Protein AF-A0A3E0KAX3-F1 (afdb_monomer_lite)

pLDDT: mean 78.97, std 24.45, range [31.66, 98.69]

Radius of gyration: 24.25 Å; chains: 1; bounding box: 85×42×77 Å

Structure (mmCIF, N/CA/C/O backbone):
data_AF-A0A3E0KAX3-F1
#
_entry.id   AF-A0A3E0KAX3-F1
#
loop_
_atom_site.group_PDB
_atom_site.id
_atom_site.type_symbol
_atom_site.label_atom_id
_atom_site.label_alt_id
_atom_site.label_comp_id
_atom_site.label_asym_id
_atom_site.label_entity_id
_atom_site.label_seq_id
_atom_site.pdbx_PDB_ins_code
_atom_site.Cartn_x
_atom_site.Cartn_y
_atom_site.Cartn_z
_atom_site.occupancy
_atom_site.B_iso_or_equiv
_atom_site.auth_seq_id
_atom_site.auth_comp_id
_atom_site.auth_asym_id
_atom_site.auth_atom_id
_atom_site.pdbx_PDB_model_num
ATOM 1 N N . MET A 1 1 ? -59.899 14.834 -54.962 1.00 35.44 1 MET A N 1
ATOM 2 C CA . MET A 1 1 ? -59.969 16.283 -55.234 1.00 35.44 1 MET A CA 1
ATOM 3 C C . MET A 1 1 ? -59.601 17.008 -53.942 1.00 35.44 1 MET A C 1
ATOM 5 O O . MET A 1 1 ? -60.327 16.898 -52.970 1.00 35.44 1 MET A O 1
ATOM 9 N N . ILE A 1 2 ? -58.376 17.541 -53.926 1.00 40.94 2 ILE A N 1
ATOM 10 C CA . ILE A 1 2 ? -57.755 18.602 -53.104 1.00 40.94 2 ILE A CA 1
ATOM 11 C C . ILE A 1 2 ? -58.617 19.210 -51.967 1.00 40.94 2 ILE A C 1
ATOM 13 O O . ILE A 1 2 ? -59.668 19.763 -52.260 1.00 40.94 2 ILE A O 1
ATOM 17 N N . TYR A 1 3 ? -58.135 19.211 -50.711 1.00 33.53 3 TYR A N 1
ATOM 18 C CA . TYR A 1 3 ? -57.694 20.448 -50.034 1.00 33.53 3 TYR A CA 1
ATOM 19 C C . TYR A 1 3 ? -56.883 20.206 -48.748 1.00 33.53 3 TYR A C 1
ATOM 21 O O . TYR A 1 3 ? -57.183 19.353 -47.920 1.00 33.53 3 TYR A O 1
ATOM 29 N N . SER A 1 4 ? -55.826 21.011 -48.656 1.00 40.66 4 SER A N 1
ATOM 30 C CA . SER A 1 4 ? -54.804 21.127 -47.619 1.00 40.66 4 SER A CA 1
ATOM 31 C C . SER A 1 4 ? -55.346 21.704 -46.307 1.00 40.66 4 SER A C 1
ATOM 33 O O . SER A 1 4 ? -56.197 22.597 -46.332 1.00 40.66 4 SER A O 1
ATOM 35 N N . LYS A 1 5 ? -54.773 21.290 -45.167 1.00 38.22 5 LYS A N 1
ATOM 36 C CA . LYS A 1 5 ? -54.715 22.153 -43.980 1.00 38.22 5 LYS A CA 1
ATOM 37 C C . LYS A 1 5 ? -53.452 21.913 -43.146 1.00 38.22 5 LYS A C 1
ATOM 39 O O . LYS A 1 5 ? -53.375 21.030 -42.296 1.00 38.22 5 LYS A O 1
ATOM 44 N N . THR A 1 6 ? -52.472 22.761 -43.433 1.00 45.16 6 THR A N 1
ATOM 45 C CA . THR A 1 6 ? -51.272 23.109 -42.669 1.00 45.16 6 THR A CA 1
ATOM 46 C C . THR A 1 6 ? -51.477 23.054 -41.153 1.00 45.16 6 THR A C 1
ATOM 48 O O . THR A 1 6 ? -52.354 23.739 -40.632 1.00 45.16 6 THR A O 1
ATOM 51 N N . HIS A 1 7 ? -50.621 22.314 -40.443 1.00 42.31 7 HIS A N 1
ATOM 52 C CA . HIS A 1 7 ? -50.402 22.492 -39.006 1.00 42.31 7 HIS A CA 1
ATOM 53 C C . HIS A 1 7 ? -48.912 22.716 -38.742 1.00 42.31 7 HIS A C 1
ATOM 55 O O . HIS A 1 7 ? -48.059 21.910 -39.106 1.00 42.31 7 HIS A O 1
ATOM 61 N N . HIS A 1 8 ? -48.632 23.870 -38.141 1.00 36.06 8 HIS A N 1
ATOM 62 C CA . HIS A 1 8 ? -47.332 24.312 -37.660 1.00 36.06 8 HIS A CA 1
ATOM 63 C C . HIS A 1 8 ? -46.742 23.311 -36.657 1.00 36.06 8 HIS A C 1
ATOM 65 O O . HIS A 1 8 ? -47.303 23.102 -35.584 1.00 36.06 8 HIS A O 1
ATOM 71 N N . LEU A 1 9 ? -45.559 22.777 -36.959 1.00 36.41 9 LEU A N 1
ATOM 72 C CA . LEU A 1 9 ? -44.676 22.168 -35.969 1.00 36.41 9 LEU A CA 1
ATOM 73 C C . LEU A 1 9 ? -43.946 23.291 -35.219 1.00 36.41 9 LEU A C 1
ATOM 75 O O . LEU A 1 9 ? -43.028 23.913 -35.752 1.00 36.41 9 LEU A O 1
ATOM 79 N N . ARG A 1 10 ? -44.366 23.572 -33.980 1.00 39.72 10 ARG A N 1
ATOM 80 C CA . ARG A 1 10 ? -43.501 24.216 -32.984 1.00 39.72 10 ARG A CA 1
ATOM 81 C C . ARG A 1 10 ? -42.721 23.112 -32.280 1.00 39.72 10 ARG A C 1
ATOM 83 O O . ARG A 1 10 ? -43.301 22.321 -31.546 1.00 39.72 10 ARG A O 1
ATOM 90 N N . PHE A 1 11 ? -41.415 23.087 -32.525 1.00 35.97 11 PHE A N 1
ATOM 91 C CA . PHE A 1 11 ? -40.428 22.392 -31.706 1.00 35.97 11 PHE A CA 1
ATOM 92 C C . PHE A 1 11 ? -40.602 22.831 -30.244 1.00 35.97 11 PHE A C 1
ATOM 94 O O . PHE A 1 11 ? -40.325 23.982 -29.906 1.00 35.97 11 PHE A O 1
ATOM 101 N N . PHE A 1 12 ? -41.102 21.935 -29.394 1.00 36.62 12 PHE A N 1
ATOM 102 C CA . PHE A 1 12 ? -41.117 22.115 -27.946 1.00 36.62 12 PHE A CA 1
ATOM 103 C C . PHE A 1 12 ? -40.019 21.222 -27.374 1.00 36.62 12 PHE A C 1
ATOM 105 O O . PHE A 1 12 ? -40.127 20.000 -27.332 1.00 36.62 12 PHE A O 1
ATOM 112 N N . GLN A 1 13 ? -38.914 21.873 -27.034 1.00 33.69 13 GLN A N 1
ATOM 113 C CA . GLN A 1 13 ? -37.724 21.301 -26.432 1.00 33.69 13 GLN A CA 1
ATOM 114 C C . GLN A 1 13 ? -38.064 20.873 -24.997 1.00 33.69 13 GLN A C 1
ATOM 116 O O . GLN A 1 13 ? -38.264 21.719 -24.125 1.00 33.69 13 GLN A O 1
ATOM 121 N N . LEU A 1 14 ? -38.173 19.565 -24.761 1.00 36.41 14 LEU A N 1
ATOM 122 C CA . LEU A 1 14 ? -38.249 18.998 -23.417 1.00 36.41 14 LEU A CA 1
ATOM 123 C C . LEU A 1 14 ? -36.874 19.159 -22.758 1.00 36.41 14 LEU A C 1
ATOM 125 O O . LEU A 1 14 ? -35.906 18.508 -23.143 1.00 36.41 14 LEU A O 1
ATOM 129 N N . LYS A 1 15 ? -36.793 20.081 -21.795 1.00 35.03 15 LYS A N 1
ATOM 130 C CA . LYS A 1 15 ? -35.739 20.105 -20.780 1.00 35.03 15 LYS A CA 1
ATOM 131 C C . LYS A 1 15 ? -35.954 18.896 -19.873 1.00 35.03 15 LYS A C 1
ATOM 133 O O . LYS A 1 15 ? -36.946 18.864 -19.150 1.00 35.03 15 LYS A O 1
ATOM 138 N N . GLU A 1 16 ? -35.033 17.940 -19.889 1.00 39.12 16 GLU A N 1
ATOM 139 C CA . GLU A 1 16 ? -34.866 17.055 -18.740 1.00 39.12 16 GLU A CA 1
ATOM 140 C C . GLU A 1 16 ? -34.319 17.886 -17.574 1.00 39.12 16 GLU A C 1
ATOM 142 O O . GLU A 1 16 ? -33.211 18.426 -17.619 1.00 39.12 16 GLU A O 1
ATOM 147 N N . GLU A 1 17 ? -35.136 18.030 -16.536 1.00 37.53 17 GLU A N 1
ATOM 148 C CA . GLU A 1 17 ? -34.709 18.498 -15.225 1.00 37.53 17 GLU A CA 1
ATOM 149 C C . GLU A 1 17 ? -33.882 17.390 -14.565 1.00 37.53 17 GLU A C 1
ATOM 151 O O . GLU A 1 17 ? -34.395 16.535 -13.848 1.00 37.53 17 GLU A O 1
ATOM 156 N N . SER A 1 18 ? -32.575 17.411 -14.823 1.00 36.22 18 SER A N 1
ATOM 157 C CA . SER A 1 18 ? -31.600 16.711 -13.993 1.00 36.22 18 SER A CA 1
ATOM 158 C C . SER A 1 18 ? -31.581 17.388 -12.625 1.00 36.22 18 SER A C 1
ATOM 160 O O . SER A 1 18 ? -31.180 18.548 -12.485 1.00 36.22 18 SER A O 1
ATOM 162 N N . THR A 1 19 ? -32.069 16.686 -11.607 1.00 38.31 19 THR A N 1
ATOM 163 C CA . THR A 1 19 ? -31.981 17.099 -10.207 1.00 38.31 19 THR A CA 1
ATOM 164 C C . THR A 1 19 ? -30.519 17.064 -9.767 1.00 38.31 19 THR A C 1
ATOM 166 O O . THR A 1 19 ? -30.063 16.106 -9.145 1.00 38.31 19 THR A O 1
ATOM 169 N N . MET A 1 20 ? -29.767 18.112 -10.102 1.00 36.69 20 MET A N 1
ATOM 170 C CA . MET A 1 20 ? -28.431 18.330 -9.566 1.00 36.69 20 MET A CA 1
ATOM 171 C C . MET A 1 20 ? -28.539 18.629 -8.072 1.00 36.69 20 MET A C 1
ATOM 173 O O . MET A 1 20 ? -29.090 19.649 -7.645 1.00 36.69 20 MET A O 1
ATOM 177 N N . ALA A 1 21 ? -28.004 17.709 -7.272 1.00 42.31 21 ALA A N 1
ATOM 178 C CA . ALA A 1 21 ? -27.714 17.933 -5.870 1.00 42.31 21 ALA A CA 1
ATOM 179 C C . ALA A 1 21 ? -26.941 19.254 -5.728 1.00 42.31 21 ALA A C 1
ATOM 181 O O . ALA A 1 21 ? -25.926 19.468 -6.387 1.00 42.31 21 ALA A O 1
ATOM 182 N N . ARG A 1 22 ? -27.443 20.163 -4.884 1.00 42.19 22 ARG A N 1
ATOM 183 C CA . ARG A 1 22 ? -26.787 21.443 -4.588 1.00 42.19 22 ARG A CA 1
ATOM 184 C C . ARG A 1 22 ? -25.375 21.184 -4.055 1.00 42.19 22 ARG A C 1
ATOM 186 O O . ARG A 1 22 ? -25.212 20.847 -2.882 1.00 42.19 22 ARG A O 1
ATOM 193 N N . VAL A 1 23 ? -24.375 21.398 -4.904 1.00 44.38 23 VAL A N 1
ATOM 194 C CA . VAL A 1 23 ? -22.960 21.457 -4.529 1.00 44.38 23 VAL A CA 1
ATOM 195 C C . VAL A 1 23 ? -22.802 22.541 -3.457 1.00 44.38 23 VAL A C 1
ATOM 197 O O . VAL A 1 23 ? -23.176 23.701 -3.657 1.00 44.38 23 VAL A O 1
ATOM 200 N N . ARG A 1 24 ? -22.320 22.165 -2.266 1.00 42.38 24 ARG A N 1
ATOM 201 C CA . ARG A 1 24 ? -22.046 23.122 -1.185 1.00 42.38 24 ARG A CA 1
ATOM 202 C C . ARG A 1 24 ? -20.837 23.977 -1.578 1.00 42.38 24 ARG A C 1
ATOM 204 O O . ARG A 1 24 ? -19.852 23.462 -2.100 1.00 42.38 24 ARG A O 1
ATOM 211 N N . ARG A 1 25 ? -20.915 25.292 -1.326 1.00 37.56 25 ARG A N 1
ATOM 212 C CA . ARG A 1 25 ? -19.840 26.255 -1.632 1.00 37.56 25 ARG A CA 1
ATOM 213 C C . ARG A 1 25 ? -18.509 25.779 -1.033 1.00 37.56 25 ARG A C 1
ATOM 215 O O . ARG A 1 25 ? -18.406 25.680 0.184 1.00 37.56 25 ARG A O 1
ATOM 222 N N . GLY A 1 26 ? -17.524 25.521 -1.896 1.00 49.38 26 GLY A N 1
ATOM 223 C CA . GLY A 1 26 ? -16.171 25.084 -1.525 1.00 49.38 26 GLY A CA 1
ATOM 224 C C . GLY A 1 26 ? -15.752 23.722 -2.089 1.00 49.38 26 GLY A C 1
ATOM 225 O O . GLY A 1 26 ? -14.581 23.377 -1.987 1.00 49.38 26 GLY A O 1
ATOM 226 N N . GLN A 1 27 ? -16.666 22.969 -2.705 1.00 44.34 27 GLN A N 1
ATOM 227 C CA . GLN A 1 27 ? -16.351 21.715 -3.390 1.00 44.34 27 GLN A CA 1
ATOM 228 C C . GLN A 1 27 ? -16.276 21.973 -4.909 1.00 44.34 27 GLN A C 1
ATOM 230 O O . GLN A 1 27 ? -17.220 22.563 -5.443 1.00 44.34 27 GLN A O 1
ATOM 235 N N . PRO A 1 28 ? -15.179 21.616 -5.605 1.00 47.12 28 PRO A N 1
ATOM 236 C CA . PRO A 1 28 ? -15.121 21.729 -7.059 1.00 47.12 28 PRO A CA 1
ATOM 237 C C . PRO A 1 28 ? -16.200 20.844 -7.703 1.00 47.12 28 PRO A C 1
ATOM 239 O O . PRO A 1 28 ? -16.469 19.737 -7.233 1.00 47.12 28 PRO A O 1
ATOM 242 N N . ASP A 1 29 ? -16.849 21.381 -8.736 1.00 43.31 29 ASP A N 1
ATOM 243 C CA . ASP A 1 29 ? -17.928 20.730 -9.482 1.00 43.31 29 ASP A CA 1
ATOM 244 C C . ASP A 1 29 ? -17.390 19.492 -10.229 1.00 43.31 29 ASP A C 1
ATOM 246 O O . ASP A 1 29 ? -16.466 19.633 -11.039 1.00 43.31 29 ASP A O 1
ATOM 250 N N . PRO A 1 30 ? -17.929 18.283 -9.979 1.00 45.75 30 PRO A N 1
ATOM 251 C CA . PRO A 1 30 ? -17.453 17.062 -10.620 1.00 45.75 30 PRO A CA 1
ATOM 252 C C . PRO A 1 30 ? -17.715 17.009 -12.134 1.00 45.75 30 PRO A C 1
ATOM 254 O O . PRO A 1 30 ? -17.152 16.135 -12.788 1.00 45.75 30 PRO A O 1
ATOM 257 N N . SER A 1 31 ? -18.508 17.919 -12.721 1.00 41.66 31 SER A N 1
ATOM 258 C CA . SER A 1 31 ? -18.702 17.975 -14.181 1.00 41.66 31 SER A CA 1
ATOM 259 C C . SER A 1 31 ? -17.612 18.737 -14.946 1.00 41.66 31 SER A C 1
ATOM 261 O O . SER A 1 31 ? -17.736 18.908 -16.154 1.00 41.66 31 SER A O 1
ATOM 263 N N . CYS A 1 32 ? -16.561 19.211 -14.270 1.00 39.03 32 CYS A N 1
ATOM 264 C CA . CYS A 1 32 ? -15.471 19.982 -14.882 1.00 39.03 32 CYS A CA 1
ATOM 265 C C . CYS A 1 32 ? -14.153 19.199 -15.040 1.00 39.03 32 CYS A C 1
ATOM 267 O O . CYS A 1 32 ? -13.103 19.817 -15.195 1.00 39.03 32 CYS A O 1
ATOM 269 N N . TYR A 1 33 ? -14.192 17.863 -15.036 1.00 39.56 33 TYR A N 1
ATOM 270 C CA . TYR A 1 33 ? -13.067 17.021 -15.460 1.00 39.56 33 TYR A CA 1
ATOM 271 C C . TYR A 1 33 ? -13.389 16.377 -16.805 1.00 39.56 33 TYR A C 1
ATOM 273 O O . TYR A 1 33 ? -13.712 15.196 -16.884 1.00 39.56 33 TYR A O 1
ATOM 281 N N . ASP A 1 34 ? -13.319 17.181 -17.860 1.00 42.62 34 ASP A N 1
ATOM 282 C CA . ASP A 1 34 ? -13.367 16.697 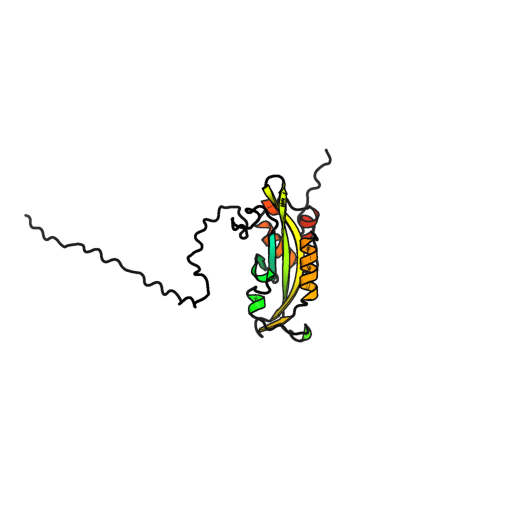-19.239 1.00 42.62 34 ASP A CA 1
ATOM 283 C C . ASP A 1 34 ? -11.925 16.615 -19.773 1.00 42.62 34 ASP A C 1
ATOM 285 O O . ASP A 1 34 ? -11.531 17.303 -20.711 1.00 42.62 34 ASP A O 1
ATOM 289 N N . GLU A 1 35 ? -11.085 15.819 -19.102 1.00 46.38 35 GLU A N 1
ATOM 290 C CA . GLU A 1 35 ? -9.795 15.401 -19.655 1.00 46.38 35 GLU A CA 1
ATOM 291 C C . GLU A 1 35 ? -9.978 14.020 -20.279 1.00 46.38 35 GLU A C 1
ATOM 293 O O . GLU A 1 35 ? -10.216 13.023 -19.596 1.00 46.38 35 GLU A O 1
ATOM 298 N N . GLN A 1 36 ? -9.896 13.978 -21.608 1.00 41.12 36 GLN A N 1
ATOM 299 C CA . GLN A 1 36 ? -9.887 12.747 -22.387 1.00 41.12 36 GLN A CA 1
ATOM 300 C C . GLN A 1 36 ? -8.705 11.880 -21.935 1.00 41.12 36 GLN A C 1
ATOM 302 O O . GLN A 1 36 ? -7.559 12.130 -22.309 1.00 41.12 36 GLN A O 1
ATOM 307 N N . GLN A 1 37 ? -8.982 10.869 -21.112 1.00 44.28 37 GLN A N 1
ATOM 308 C CA . GLN A 1 37 ? -7.985 9.898 -20.675 1.00 44.28 37 GLN A CA 1
ATOM 309 C C . GLN A 1 37 ? -7.503 9.108 -21.901 1.00 44.28 37 GLN A C 1
ATOM 311 O O . GLN A 1 37 ? -8.260 8.331 -22.481 1.00 44.28 37 GLN A O 1
ATOM 316 N N . GLN A 1 38 ? -6.255 9.331 -22.326 1.00 39.00 38 GLN A N 1
ATOM 317 C CA . GLN A 1 38 ? -5.608 8.485 -23.331 1.00 39.00 38 GLN A CA 1
ATOM 318 C C . GLN A 1 38 ? -5.382 7.088 -22.737 1.00 39.00 38 GLN A C 1
ATOM 320 O O . GLN A 1 38 ? -4.845 6.953 -21.635 1.00 39.00 38 GLN A O 1
ATOM 325 N N . GLU A 1 39 ? -5.806 6.046 -23.459 1.00 31.66 39 GLU A N 1
ATOM 326 C CA . GLU A 1 39 ? -5.580 4.649 -23.073 1.00 31.66 39 GLU A CA 1
ATOM 327 C C . GLU A 1 39 ? -4.086 4.399 -22.795 1.00 31.66 39 GLU A C 1
ATOM 329 O O . GLU A 1 39 ? -3.230 4.689 -23.630 1.00 31.66 39 GLU A O 1
ATOM 334 N N . GLY A 1 40 ? -3.774 3.866 -21.608 1.00 48.59 40 GLY A N 1
ATOM 335 C CA . GLY A 1 40 ? -2.402 3.578 -21.160 1.00 48.59 40 GLY A CA 1
ATOM 336 C C . GLY A 1 40 ? -1.788 4.610 -20.205 1.00 48.59 40 GLY A C 1
ATOM 337 O O . GLY A 1 40 ? -0.625 4.478 -19.828 1.00 48.59 40 GLY A O 1
ATOM 338 N N . GLN A 1 41 ? -2.538 5.633 -19.791 1.00 45.16 41 GLN A N 1
ATOM 339 C CA . GLN A 1 41 ? -2.073 6.629 -18.826 1.00 45.16 41 GLN A CA 1
ATOM 340 C C . GLN A 1 41 ? -2.489 6.247 -17.395 1.00 45.16 41 GLN A C 1
ATOM 342 O O . GLN A 1 41 ? -3.666 6.018 -17.124 1.00 45.16 41 GLN A O 1
ATOM 347 N N . LEU A 1 42 ? -1.526 6.187 -16.461 1.00 53.50 42 LEU A N 1
ATOM 348 C CA . LEU A 1 42 ? -1.823 6.032 -15.029 1.00 53.50 42 LEU A CA 1
ATOM 349 C C . LEU A 1 42 ? -2.821 7.129 -14.596 1.00 53.50 42 LEU A C 1
ATOM 351 O O . LEU A 1 42 ? -2.609 8.287 -14.971 1.00 53.50 42 LEU A O 1
ATOM 355 N N . PRO A 1 43 ? -3.797 6.841 -13.712 1.00 50.97 43 PRO A N 1
ATOM 356 C CA . PRO A 1 43 ? -4.791 7.798 -13.202 1.00 50.97 43 PRO A CA 1
ATOM 357 C C . PRO A 1 43 ? -4.187 8.987 -12.426 1.00 50.97 43 PRO A C 1
ATOM 359 O O . PRO A 1 43 ? -4.908 9.855 -11.959 1.00 50.97 43 PRO A O 1
ATOM 362 N N . ILE A 1 44 ? -2.856 9.037 -12.324 1.00 52.16 44 ILE A N 1
ATOM 363 C CA . ILE A 1 44 ? -2.012 9.938 -11.528 1.00 52.16 44 ILE A CA 1
ATOM 364 C C . ILE A 1 44 ? -1.255 10.927 -12.445 1.00 52.16 44 ILE A C 1
ATOM 366 O O . ILE A 1 44 ? -0.402 11.703 -12.008 1.00 52.16 44 ILE A O 1
ATOM 370 N N . VAL A 1 45 ? -1.426 10.865 -13.770 1.00 48.44 45 VAL A N 1
ATOM 371 C CA . VAL A 1 45 ? -0.766 11.789 -14.709 1.00 48.44 45 VAL A CA 1
ATOM 372 C C . VAL A 1 45 ? -1.701 12.938 -15.055 1.00 48.44 45 VAL A C 1
ATOM 374 O O . VAL A 1 45 ? -2.186 13.020 -16.176 1.00 48.44 45 VAL A O 1
ATOM 377 N N . SER A 1 46 ? -1.878 13.863 -14.109 1.00 42.81 46 SER A N 1
ATOM 378 C CA . SER A 1 46 ? -2.103 15.259 -14.480 1.00 42.81 46 SER A CA 1
ATOM 379 C C . SER A 1 46 ? -0.849 15.774 -15.200 1.00 42.81 46 SER A C 1
ATOM 381 O O . SER A 1 46 ? 0.284 15.515 -14.772 1.00 42.81 46 SER A O 1
ATOM 383 N N . GLY A 1 47 ? -1.045 16.436 -16.343 1.00 43.34 47 GLY A N 1
ATOM 384 C CA . GLY A 1 47 ? 0.040 16.953 -17.188 1.00 43.34 47 GLY A CA 1
ATOM 385 C C . GLY A 1 47 ? 0.877 18.051 -16.521 1.00 43.34 47 GLY A C 1
ATOM 386 O O . GLY A 1 47 ? 2.040 18.239 -16.879 1.00 43.34 47 GLY A O 1
ATOM 387 N N . ASP A 1 48 ? 0.329 18.696 -15.490 1.00 42.16 48 ASP A N 1
ATOM 388 C CA . ASP A 1 48 ? 0.871 19.930 -14.932 1.00 42.16 48 ASP A CA 1
ATOM 389 C C . ASP A 1 48 ? 1.338 19.735 -13.485 1.00 42.16 48 ASP A C 1
ATOM 391 O O . ASP A 1 48 ? 0.633 20.003 -12.513 1.00 42.16 48 ASP A O 1
ATOM 395 N N . ASN A 1 49 ? 2.579 19.276 -13.332 1.00 48.75 49 ASN A N 1
ATOM 396 C CA . ASN A 1 49 ? 3.357 19.506 -12.117 1.00 48.75 49 ASN A CA 1
ATOM 397 C C . ASN A 1 49 ? 4.640 20.271 -12.462 1.00 48.75 49 ASN A C 1
ATOM 399 O O . ASN A 1 49 ? 5.023 20.362 -13.628 1.00 48.75 49 ASN A O 1
ATOM 403 N N . GLU A 1 50 ? 5.329 20.796 -11.447 1.00 39.50 50 GLU A N 1
ATOM 404 C CA . GLU A 1 50 ? 6.564 21.598 -11.578 1.00 39.50 50 GLU A CA 1
ATOM 405 C C . GLU A 1 50 ? 7.700 20.868 -12.341 1.00 39.50 50 GLU A C 1
ATOM 407 O O . GLU A 1 50 ? 8.694 21.472 -12.737 1.00 39.50 50 GLU A O 1
ATOM 412 N N . TYR A 1 51 ? 7.524 19.568 -12.615 1.00 42.75 51 TYR A N 1
ATOM 413 C CA . TYR A 1 51 ? 8.427 18.690 -13.361 1.00 42.75 51 TYR A CA 1
ATOM 414 C C . TYR A 1 51 ? 7.910 18.290 -14.760 1.00 42.75 51 TYR A C 1
ATOM 416 O O . TYR A 1 51 ? 8.437 17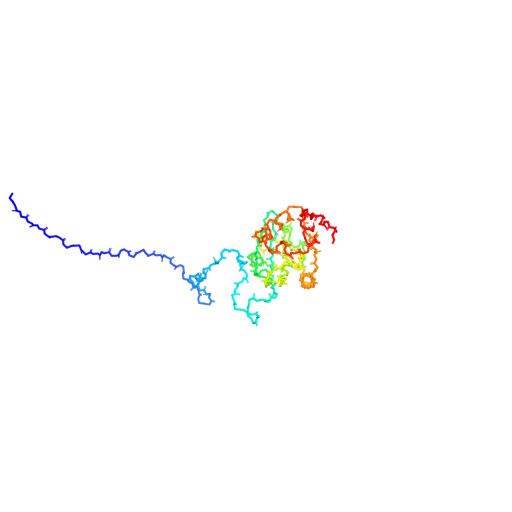.351 -15.366 1.00 42.75 51 TYR A O 1
ATOM 424 N N . GLY A 1 52 ? 6.885 18.969 -15.289 1.00 45.59 52 GLY A N 1
ATOM 425 C CA . GLY A 1 52 ? 6.359 18.766 -16.645 1.00 45.59 52 GLY A CA 1
ATOM 426 C C . GLY A 1 52 ? 5.891 17.334 -16.912 1.00 45.59 52 GLY A C 1
ATOM 427 O O . GLY A 1 52 ? 6.226 16.762 -17.950 1.00 45.59 52 GLY A O 1
ATOM 428 N N . GLY A 1 53 ? 5.245 16.704 -15.926 1.00 55.25 53 GLY A N 1
ATOM 429 C CA . GLY A 1 53 ? 4.719 15.341 -16.038 1.00 55.25 53 GLY A CA 1
ATOM 430 C C . GLY A 1 53 ? 5.778 14.230 -15.999 1.00 55.25 53 GLY A C 1
ATOM 431 O O . GLY A 1 53 ? 5.420 13.058 -16.062 1.00 55.25 53 GLY A O 1
ATOM 432 N N . ARG A 1 54 ? 7.072 14.562 -15.847 1.00 61.19 54 ARG A N 1
ATOM 433 C CA . ARG A 1 54 ? 8.214 13.617 -15.877 1.00 61.19 54 ARG A CA 1
ATOM 434 C C . ARG A 1 54 ? 8.885 13.389 -14.516 1.00 61.19 54 ARG A C 1
ATOM 436 O O . ARG A 1 54 ? 9.970 12.819 -14.453 1.00 61.19 54 ARG A O 1
ATOM 443 N N . GLY A 1 55 ? 8.270 13.856 -13.432 1.00 75.25 55 GLY A N 1
ATOM 444 C CA . GLY A 1 55 ? 8.777 13.707 -12.064 1.00 75.25 55 GLY A CA 1
ATOM 445 C C . GLY A 1 55 ? 8.441 12.358 -11.421 1.00 75.25 55 GLY A C 1
ATOM 446 O O . GLY A 1 55 ? 7.591 11.609 -11.903 1.00 75.25 55 GLY A O 1
ATOM 447 N N . ALA A 1 56 ? 9.104 12.055 -10.303 1.00 87.00 56 ALA A N 1
ATOM 448 C CA . ALA A 1 56 ? 8.690 10.954 -9.440 1.00 87.00 56 ALA A CA 1
ATOM 449 C C . ALA A 1 56 ? 7.315 11.246 -8.817 1.00 87.00 56 ALA A C 1
ATOM 451 O O . ALA A 1 56 ? 6.980 12.402 -8.563 1.00 87.00 56 ALA A O 1
ATOM 452 N N . LYS A 1 57 ? 6.533 10.198 -8.562 1.00 89.69 57 LYS A N 1
ATOM 453 C CA . LYS A 1 57 ? 5.182 10.287 -8.006 1.00 89.69 57 LYS A CA 1
ATOM 454 C C . LYS A 1 57 ? 5.064 9.378 -6.806 1.00 89.69 57 LYS A C 1
ATOM 456 O O . LYS A 1 57 ? 5.596 8.273 -6.805 1.00 89.69 57 LYS A O 1
ATOM 461 N N . LEU A 1 58 ? 4.347 9.842 -5.804 1.00 92.62 58 LEU A N 1
ATOM 462 C CA . LEU A 1 58 ? 3.996 9.055 -4.641 1.00 92.62 58 LEU A CA 1
ATOM 463 C C . LEU A 1 58 ? 2.484 8.854 -4.675 1.00 92.62 58 LEU A C 1
ATOM 465 O O . LEU A 1 58 ? 1.749 9.799 -4.947 1.00 92.62 58 LEU A O 1
ATOM 469 N N . THR A 1 59 ? 2.039 7.629 -4.441 1.00 94.94 59 THR A N 1
ATOM 470 C CA . THR A 1 59 ? 0.626 7.252 -4.353 1.00 94.94 59 THR A CA 1
ATOM 471 C C . THR A 1 59 ? 0.470 6.129 -3.334 1.00 94.94 59 THR A C 1
ATOM 473 O O . THR A 1 59 ? 1.457 5.660 -2.755 1.00 94.94 59 THR A O 1
ATOM 476 N N . ALA A 1 60 ? -0.762 5.696 -3.104 1.00 96.00 60 ALA A N 1
ATOM 477 C CA . ALA A 1 60 ? -1.054 4.548 -2.272 1.00 96.00 60 ALA A CA 1
ATOM 478 C C . ALA A 1 60 ? -2.027 3.603 -2.976 1.00 96.00 60 ALA A C 1
ATOM 480 O O . ALA A 1 60 ? -2.905 4.028 -3.728 1.00 96.00 60 ALA A O 1
ATOM 481 N N . ILE A 1 61 ? -1.870 2.313 -2.704 1.00 98.12 61 ILE A N 1
ATOM 482 C CA . ILE A 1 61 ? -2.884 1.297 -2.975 1.00 98.12 61 ILE A CA 1
ATOM 483 C C . ILE A 1 61 ? -3.437 0.874 -1.623 1.00 98.12 61 ILE A C 1
ATOM 485 O O . ILE A 1 61 ? -2.676 0.454 -0.757 1.00 98.12 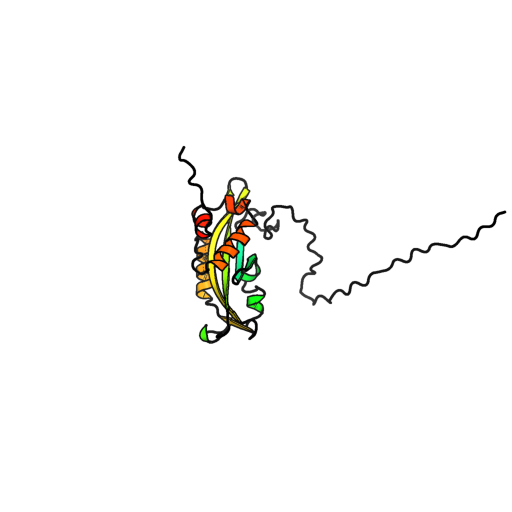61 ILE A O 1
ATOM 489 N N . VAL A 1 62 ? -4.743 0.979 -1.422 1.00 98.25 62 VAL A N 1
ATOM 490 C CA . VAL A 1 62 ? -5.382 0.478 -0.202 1.00 98.25 62 VAL A CA 1
ATOM 491 C C . VAL A 1 62 ? -5.793 -0.964 -0.444 1.00 98.25 62 VAL A C 1
ATOM 493 O O . VAL A 1 62 ? -6.511 -1.242 -1.404 1.00 98.25 62 VAL A O 1
ATOM 496 N N . VAL A 1 63 ? -5.325 -1.871 0.413 1.00 98.50 63 VAL A N 1
ATOM 497 C CA . V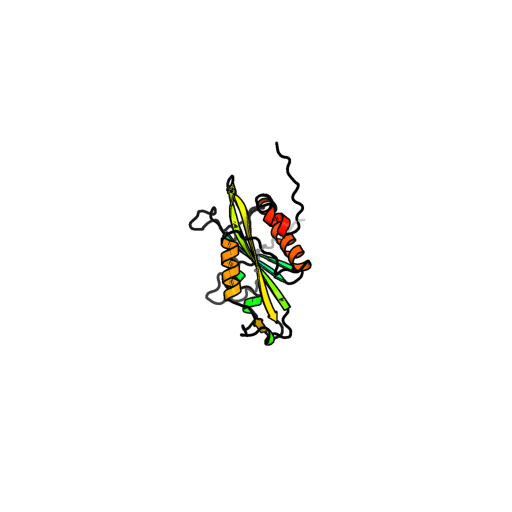AL A 1 63 ? -5.688 -3.291 0.408 1.00 98.50 63 VAL A CA 1
ATOM 498 C C . VAL A 1 63 ? -6.613 -3.581 1.590 1.00 98.50 63 VAL A C 1
ATOM 500 O O . VAL A 1 63 ? -6.282 -3.285 2.735 1.00 98.50 63 VAL A O 1
ATOM 503 N N . ASP A 1 64 ? -7.775 -4.162 1.309 1.00 97.00 64 ASP A N 1
ATOM 504 C CA . ASP A 1 64 ? -8.785 -4.573 2.291 1.00 97.00 64 ASP A CA 1
ATOM 505 C C . ASP A 1 64 ? -9.247 -5.995 1.938 1.00 97.00 64 ASP A C 1
ATOM 507 O O . ASP A 1 64 ? -10.069 -6.213 1.035 1.00 97.00 64 ASP A O 1
ATOM 511 N N . GLY A 1 65 ? -8.616 -6.984 2.577 1.00 95.44 65 GLY A N 1
ATOM 512 C CA . GLY A 1 65 ? -8.757 -8.400 2.241 1.00 95.44 65 GLY A CA 1
ATOM 513 C C . GLY A 1 65 ? -8.428 -8.678 0.770 1.00 95.44 65 GLY A C 1
ATOM 514 O O . GLY A 1 65 ? -7.304 -8.497 0.317 1.00 95.44 65 GLY A O 1
ATOM 515 N N . ARG A 1 66 ? -9.429 -9.108 -0.007 1.00 97.44 66 ARG A N 1
ATOM 516 C CA . ARG A 1 66 ? -9.277 -9.452 -1.439 1.00 97.44 66 ARG A CA 1
ATOM 517 C C . ARG A 1 66 ? -9.392 -8.262 -2.389 1.00 97.44 66 ARG A C 1
ATOM 519 O O . ARG A 1 66 ? -9.397 -8.448 -3.605 1.00 97.44 66 ARG A O 1
ATOM 526 N N . ARG A 1 67 ? -9.568 -7.052 -1.864 1.00 96.81 67 ARG A N 1
ATOM 527 C CA . ARG A 1 67 ? -9.766 -5.838 -2.659 1.00 96.81 67 ARG A CA 1
ATOM 528 C C . ARG A 1 67 ? -8.520 -4.976 -2.570 1.00 96.81 67 ARG A C 1
ATOM 530 O O . ARG A 1 67 ? -7.984 -4.793 -1.486 1.00 96.81 67 ARG A O 1
ATOM 537 N N . ALA A 1 68 ? -8.105 -4.421 -3.702 1.00 97.62 68 ALA A N 1
ATOM 538 C CA . ALA A 1 68 ? -7.034 -3.440 -3.769 1.00 97.62 68 ALA A CA 1
ATOM 539 C C . ALA A 1 68 ? -7.382 -2.369 -4.807 1.00 97.62 68 ALA A C 1
ATOM 541 O O . ALA A 1 68 ? -7.827 -2.701 -5.908 1.00 97.62 68 ALA A O 1
ATOM 542 N N . TRP A 1 69 ? -7.203 -1.095 -4.467 1.00 96.69 69 TRP A N 1
ATOM 543 C CA . TRP A 1 69 ? -7.444 0.028 -5.377 1.00 96.69 69 TRP A CA 1
ATOM 544 C C . TRP A 1 69 ? -6.451 1.158 -5.123 1.00 96.69 69 TRP A C 1
ATOM 546 O O . TRP A 1 69 ? -5.975 1.333 -4.003 1.00 96.69 69 TRP A O 1
ATOM 556 N N . PHE A 1 70 ? -6.137 1.925 -6.167 1.00 95.31 70 PHE A N 1
ATOM 557 C CA . PHE A 1 70 ? -5.350 3.146 -6.021 1.00 95.31 70 PHE A CA 1
ATOM 558 C C . PHE A 1 70 ? -6.180 4.212 -5.307 1.00 95.31 70 PHE A C 1
ATOM 560 O O . PHE A 1 70 ? -7.319 4.477 -5.691 1.00 95.31 70 PHE A O 1
ATOM 567 N N . ASP A 1 71 ? -5.599 4.821 -4.280 1.00 94.62 71 ASP A N 1
ATOM 568 C CA . ASP A 1 71 ? -6.233 5.858 -3.477 1.00 94.62 71 ASP A CA 1
ATOM 569 C C . ASP A 1 71 ? -5.192 6.894 -3.049 1.00 94.62 71 ASP A C 1
ATOM 571 O O . ASP A 1 71 ? -4.502 6.759 -2.038 1.00 94.62 71 ASP A O 1
ATOM 575 N N . GLU A 1 72 ? -5.070 7.963 -3.830 1.00 90.50 72 GLU A N 1
ATOM 576 C CA . GLU A 1 72 ? -4.155 9.063 -3.512 1.00 90.50 72 GLU A CA 1
ATOM 577 C C . GLU A 1 72 ? -4.536 9.789 -2.217 1.00 90.50 72 GLU A C 1
ATOM 579 O O . GLU A 1 72 ? -3.677 10.375 -1.554 1.00 90.50 72 GLU A O 1
ATOM 584 N N . ALA A 1 73 ? -5.810 9.743 -1.814 1.00 90.44 73 ALA A N 1
ATOM 585 C CA . ALA A 1 73 ? -6.265 10.422 -0.611 1.00 90.44 73 ALA A CA 1
ATOM 586 C C . ALA A 1 73 ? -5.692 9.773 0.659 1.00 90.44 73 ALA A C 1
ATOM 588 O O . ALA A 1 73 ? -5.499 10.475 1.657 1.00 90.44 73 ALA A O 1
ATOM 589 N N . ALA A 1 74 ? -5.335 8.484 0.612 1.00 90.94 74 ALA A N 1
ATOM 590 C CA . ALA A 1 74 ? -4.676 7.780 1.712 1.00 90.94 74 ALA A CA 1
ATOM 591 C C . ALA A 1 74 ? -3.314 8.396 2.095 1.00 90.94 74 ALA A C 1
ATOM 593 O O . ALA A 1 74 ? -2.945 8.378 3.267 1.00 90.94 74 ALA A O 1
ATOM 594 N N . LEU A 1 75 ? -2.594 9.039 1.162 1.00 89.56 75 LEU A N 1
ATOM 595 C CA . LEU A 1 75 ? -1.349 9.764 1.481 1.00 89.56 75 LEU A CA 1
ATOM 596 C C . LEU A 1 75 ? -1.556 10.900 2.485 1.00 89.56 75 LEU A C 1
ATOM 598 O O . LEU A 1 75 ? -0.637 11.287 3.204 1.00 89.56 75 LEU A O 1
ATOM 602 N N . HIS A 1 76 ? -2.763 11.456 2.512 1.00 89.50 76 HIS A N 1
ATOM 603 C CA . HIS A 1 76 ? -3.122 12.586 3.355 1.00 89.50 76 HIS A CA 1
ATOM 604 C C . HIS A 1 76 ? -3.973 12.181 4.558 1.00 89.50 76 HIS A C 1
ATOM 606 O O . HIS A 1 76 ? -4.480 13.061 5.252 1.00 89.50 76 HIS A O 1
ATOM 612 N N . GLY A 1 77 ? -4.166 10.884 4.805 1.00 87.06 77 GLY A N 1
ATOM 613 C CA . GLY A 1 77 ? -5.074 10.428 5.852 1.00 87.06 77 GLY A CA 1
ATOM 614 C C . GLY A 1 77 ? -6.554 10.635 5.502 1.00 87.06 77 GLY A C 1
ATOM 615 O O . GLY A 1 77 ? -7.366 10.860 6.399 1.00 87.06 77 GLY A O 1
ATOM 616 N N . ARG A 1 78 ? -6.893 10.701 4.206 1.00 89.50 78 ARG A N 1
ATOM 617 C CA . ARG A 1 78 ? -8.216 11.099 3.697 1.00 89.50 78 ARG A CA 1
ATOM 618 C C . ARG A 1 78 ? -8.877 10.036 2.819 1.00 89.50 78 ARG A C 1
ATOM 620 O O . ARG A 1 78 ? -9.798 10.379 2.082 1.00 89.50 78 ARG A O 1
ATOM 627 N N . THR A 1 79 ? -8.468 8.769 2.861 1.00 90.75 79 THR A N 1
ATOM 628 C CA . THR A 1 79 ? -9.288 7.727 2.203 1.00 90.75 79 THR A CA 1
ATOM 629 C C . THR A 1 79 ? -10.681 7.669 2.846 1.00 90.75 79 THR A C 1
ATOM 631 O O . THR A 1 79 ? -10.863 8.078 3.996 1.00 90.75 79 THR A O 1
ATOM 634 N N . ALA A 1 80 ? -11.680 7.173 2.114 1.00 91.88 80 ALA A N 1
ATOM 635 C CA . ALA A 1 80 ? -13.047 7.035 2.616 1.00 91.88 80 ALA A CA 1
ATOM 636 C C . ALA A 1 80 ? -13.103 6.249 3.942 1.00 91.88 80 ALA A C 1
ATOM 638 O O . ALA A 1 80 ? -13.824 6.648 4.854 1.00 91.88 80 ALA A O 1
ATOM 639 N N . LEU A 1 81 ? -12.273 5.205 4.078 1.00 93.81 81 LEU A N 1
ATOM 640 C CA . LEU A 1 81 ? -12.159 4.417 5.310 1.00 93.81 81 LEU A CA 1
ATOM 641 C C . LEU A 1 81 ? -11.642 5.264 6.483 1.00 93.81 81 LEU A C 1
ATOM 643 O O . LEU A 1 81 ? -12.226 5.252 7.560 1.00 93.81 81 LEU A O 1
ATOM 647 N N . GLU A 1 82 ? -10.589 6.056 6.275 1.00 92.81 82 GLU A N 1
ATOM 648 C CA . GLU A 1 82 ? -9.993 6.896 7.322 1.00 92.81 82 GLU A CA 1
ATOM 649 C C . GLU A 1 82 ? -10.904 8.055 7.741 1.00 92.81 82 GLU A C 1
ATOM 651 O O . GLU A 1 82 ? -10.879 8.467 8.897 1.00 92.81 82 GLU A O 1
ATOM 656 N N . GLN A 1 83 ? -11.717 8.577 6.820 1.00 94.81 83 GLN A N 1
ATOM 657 C CA . GLN A 1 83 ? -12.695 9.625 7.121 1.00 94.81 83 GLN A CA 1
ATOM 658 C C . GLN A 1 83 ? -13.932 9.095 7.860 1.00 94.81 83 GLN A C 1
ATOM 660 O O . GLN A 1 83 ? -14.651 9.879 8.477 1.00 94.81 83 GLN A O 1
ATOM 665 N N . SER A 1 84 ? -14.189 7.787 7.790 1.00 92.75 84 SER A N 1
ATOM 666 C CA . SER A 1 84 ? -15.341 7.149 8.437 1.00 92.75 84 SER A CA 1
ATOM 667 C C . SER A 1 84 ? -15.128 6.837 9.923 1.00 92.75 84 SER A C 1
ATOM 669 O O . SER A 1 84 ? -16.082 6.467 10.604 1.00 92.75 84 SER A O 1
ATOM 671 N N . VAL A 1 85 ? -13.902 7.000 10.437 1.00 96.56 85 VAL A N 1
ATOM 672 C CA . VAL A 1 85 ? -13.528 6.565 11.786 1.00 96.56 85 VAL A CA 1
ATOM 673 C C . VAL A 1 85 ? -12.969 7.688 12.656 1.00 96.56 85 VAL A C 1
ATOM 675 O O . VAL A 1 85 ? -12.302 8.615 12.195 1.00 96.56 85 VAL A O 1
ATOM 678 N N . THR A 1 86 ? -13.186 7.562 13.961 1.00 96.81 86 THR A N 1
ATOM 679 C CA . THR A 1 86 ? -12.462 8.312 14.989 1.00 96.81 86 THR A CA 1
ATOM 680 C C . THR A 1 86 ? -11.235 7.519 15.431 1.00 96.81 86 THR A C 1
ATOM 682 O O . THR A 1 86 ? -11.345 6.348 15.795 1.00 96.81 86 THR A O 1
ATOM 685 N N . TRP A 1 87 ? -10.063 8.158 15.422 1.00 97.56 87 TRP A N 1
ATOM 686 C CA . TRP A 1 87 ? -8.803 7.503 15.777 1.00 97.56 87 TRP A CA 1
ATOM 687 C C . TRP A 1 87 ? -8.632 7.345 17.289 1.00 97.56 87 TRP A C 1
ATOM 689 O O . TRP A 1 87 ? -8.527 8.336 18.017 1.00 97.56 87 TRP A O 1
ATOM 699 N N . VAL A 1 88 ? -8.555 6.098 17.746 1.00 97.69 88 VAL A N 1
ATOM 700 C CA . VAL A 1 88 ? -8.280 5.731 19.142 1.00 97.69 88 VAL A CA 1
ATOM 701 C C . VAL A 1 88 ? -6.778 5.543 19.380 1.00 97.69 88 VAL A C 1
ATOM 703 O O . VAL A 1 88 ? -5.976 5.540 18.441 1.00 97.69 88 VAL A O 1
ATOM 706 N N . LYS A 1 89 ? -6.364 5.443 20.648 1.00 95.88 89 LYS A N 1
ATOM 707 C CA . LYS A 1 89 ? -4.939 5.429 21.027 1.00 95.88 89 LYS A CA 1
ATOM 708 C C . LYS A 1 89 ? -4.362 4.025 21.128 1.00 95.88 89 LYS A C 1
ATOM 710 O O . LYS A 1 89 ? -3.141 3.888 21.062 1.00 95.88 89 LYS A O 1
ATOM 715 N N . SER A 1 90 ? -5.219 3.023 21.281 1.00 95.81 90 SER A N 1
ATOM 716 C CA . SER A 1 90 ? -4.836 1.628 21.450 1.00 95.81 90 SER A CA 1
ATOM 717 C C . SER A 1 90 ? -5.608 0.720 20.492 1.00 95.81 90 SER A C 1
ATOM 719 O O . SER A 1 90 ? -6.799 0.945 20.278 1.00 95.81 90 SER A O 1
ATOM 721 N N . PRO A 1 91 ? -4.982 -0.328 19.929 1.00 95.44 91 PRO A N 1
ATOM 722 C CA . PRO A 1 91 ? -5.684 -1.283 19.074 1.00 95.44 91 PRO A CA 1
ATOM 723 C C . PRO A 1 91 ? -6.783 -2.051 19.827 1.00 95.44 91 PRO A C 1
ATOM 725 O O . PRO A 1 91 ? -7.778 -2.433 19.220 1.00 95.44 91 PRO A O 1
ATOM 728 N N . GLU A 1 92 ? -6.658 -2.233 21.148 1.00 96.56 92 GLU A N 1
ATOM 729 C CA . GLU A 1 92 ? -7.669 -2.901 21.981 1.00 96.56 92 GLU A CA 1
ATOM 730 C C . GLU A 1 92 ? -8.990 -2.117 22.062 1.00 96.56 92 GLU A C 1
ATOM 732 O O . GLU A 1 92 ? -10.027 -2.688 22.393 1.00 96.56 92 GLU A O 1
ATOM 737 N N . GLU A 1 93 ? -8.971 -0.821 21.736 1.00 96.44 93 GLU A N 1
ATOM 738 C CA . GLU A 1 93 ? -10.162 0.032 21.652 1.00 96.44 93 GLU A CA 1
ATOM 739 C C . GLU A 1 93 ? -10.942 -0.172 20.334 1.00 96.44 93 GLU A C 1
ATOM 741 O O . GLU A 1 93 ? -11.983 0.452 20.137 1.00 96.44 93 GLU A O 1
ATOM 746 N N . VAL A 1 94 ? -10.472 -1.058 19.444 1.00 97.12 94 VAL A N 1
ATOM 747 C CA . VAL A 1 94 ? -11.123 -1.418 18.171 1.00 97.12 94 VAL A CA 1
ATOM 748 C C . VAL A 1 94 ? -11.378 -2.937 18.103 1.00 97.12 94 VAL A C 1
ATOM 750 O O . VAL A 1 94 ? -10.858 -3.625 17.222 1.00 97.12 94 VAL A O 1
ATOM 753 N N . PRO A 1 95 ? -12.162 -3.514 19.035 1.00 95.19 95 PRO A N 1
ATOM 754 C CA . PRO A 1 95 ? -12.265 -4.967 19.207 1.00 95.19 95 PRO A CA 1
ATOM 755 C C . PRO A 1 95 ? -12.930 -5.702 18.032 1.00 95.19 95 PRO A C 1
ATOM 757 O O . PRO A 1 95 ? -12.687 -6.893 17.854 1.00 95.19 95 PRO A O 1
ATOM 760 N N . ALA A 1 96 ? -13.763 -5.016 17.245 1.00 96.06 96 ALA A N 1
ATOM 761 C CA . ALA A 1 96 ? -14.417 -5.560 16.052 1.00 96.06 96 ALA A CA 1
ATOM 762 C C . ALA A 1 96 ? -13.787 -5.046 14.742 1.00 96.06 96 ALA A C 1
ATOM 764 O O . ALA A 1 96 ? -14.333 -5.246 13.657 1.00 96.06 96 ALA A O 1
ATOM 765 N N . GLY A 1 97 ? -12.627 -4.392 14.829 1.00 96.25 97 GLY A N 1
ATOM 766 C CA . GLY A 1 97 ? -11.952 -3.844 13.667 1.00 96.25 97 GLY A CA 1
ATOM 767 C C . GLY A 1 97 ? -11.298 -4.908 12.800 1.00 96.25 97 GLY A C 1
ATOM 768 O O . GLY A 1 97 ? -10.762 -5.906 13.284 1.00 96.25 97 GLY A O 1
ATOM 769 N N . ARG A 1 98 ? -11.291 -4.655 11.494 1.00 96.62 98 ARG A N 1
ATOM 770 C CA . ARG A 1 98 ? -10.547 -5.457 10.522 1.00 96.62 98 ARG A CA 1
ATOM 771 C C . ARG A 1 98 ? -9.256 -4.759 10.117 1.00 96.62 98 ARG A C 1
ATOM 773 O O . ARG A 1 98 ? -9.170 -3.530 10.128 1.00 96.62 98 ARG A O 1
ATOM 780 N N . THR A 1 99 ? -8.257 -5.549 9.744 1.00 97.50 99 THR A N 1
ATOM 781 C CA . THR A 1 99 ? -6.999 -5.022 9.216 1.00 97.50 99 THR A CA 1
ATOM 782 C C . THR A 1 99 ? -7.203 -4.496 7.802 1.00 97.50 99 THR A C 1
ATOM 784 O O . THR A 1 99 ? -7.721 -5.197 6.936 1.00 97.50 99 THR A O 1
ATOM 787 N N . VAL A 1 100 ? -6.763 -3.262 7.580 1.00 97.94 100 VAL A N 1
ATOM 788 C CA . VAL A 1 100 ? -6.652 -2.633 6.266 1.00 97.94 100 VAL A CA 1
ATOM 789 C C . VAL A 1 100 ? -5.195 -2.238 6.077 1.00 97.94 100 VAL A C 1
ATOM 791 O O . VAL A 1 100 ? -4.557 -1.725 6.999 1.00 97.94 100 VAL A O 1
ATOM 794 N N . ASN A 1 101 ? -4.664 -2.460 4.882 1.00 98.38 101 ASN A N 1
ATOM 795 C CA . ASN A 1 101 ? -3.262 -2.238 4.578 1.00 98.38 101 ASN A CA 1
ATOM 796 C C . ASN A 1 101 ? -3.092 -1.203 3.463 1.00 98.38 101 ASN A C 1
ATOM 798 O O . ASN A 1 101 ? -3.165 -1.542 2.279 1.00 98.38 101 ASN A O 1
ATOM 802 N N . PRO A 1 102 ? -2.836 0.068 3.802 1.00 97.88 102 PRO A N 1
ATOM 803 C CA . PRO A 1 102 ? -2.258 1.003 2.853 1.00 97.88 102 PRO A CA 1
ATOM 804 C C . PRO A 1 102 ? -0.876 0.519 2.400 1.00 97.88 102 PRO A C 1
ATOM 806 O O . PRO A 1 102 ? -0.021 0.158 3.208 1.00 97.88 102 PRO A O 1
ATOM 809 N N . VAL A 1 103 ? -0.645 0.536 1.095 1.00 98.44 103 VAL A N 1
ATOM 810 C CA . VAL A 1 103 ? 0.635 0.218 0.468 1.00 98.44 103 VAL A CA 1
ATOM 811 C C . VAL A 1 103 ? 1.154 1.478 -0.200 1.00 98.44 103 VAL A C 1
ATOM 813 O O . VAL A 1 103 ? 0.565 1.964 -1.165 1.00 98.44 103 VAL A O 1
ATOM 816 N N . TRP A 1 104 ? 2.258 2.016 0.306 1.00 98.06 104 TRP A N 1
ATOM 817 C CA . TRP A 1 104 ? 2.934 3.168 -0.274 1.00 98.06 104 TRP A CA 1
ATOM 818 C C . TRP A 1 104 ? 3.629 2.757 -1.562 1.00 98.06 104 TRP A C 1
ATOM 820 O O . TRP A 1 104 ? 4.505 1.890 -1.557 1.00 98.06 104 TRP A O 1
ATOM 830 N N . VAL A 1 105 ? 3.254 3.404 -2.661 1.00 97.75 105 VAL A N 1
ATOM 831 C CA . VAL A 1 105 ? 3.801 3.134 -3.986 1.00 97.75 105 VAL A CA 1
ATOM 832 C C . VAL A 1 105 ? 4.558 4.368 -4.448 1.00 97.75 105 VAL A C 1
ATOM 834 O O . VAL A 1 105 ? 3.971 5.413 -4.740 1.00 97.75 105 VAL A O 1
ATOM 837 N N . TYR A 1 106 ? 5.878 4.246 -4.532 1.00 97.00 106 TYR A N 1
ATOM 838 C CA . TYR A 1 106 ? 6.725 5.298 -5.071 1.00 97.00 106 TYR A CA 1
ATOM 839 C C . TYR A 1 106 ? 7.107 4.965 -6.512 1.00 97.00 106 TYR A C 1
ATOM 841 O O . TYR A 1 106 ? 7.755 3.958 -6.793 1.00 97.00 106 TYR A O 1
ATOM 849 N N . ILE A 1 107 ? 6.683 5.814 -7.439 1.00 95.00 107 ILE A N 1
ATOM 850 C CA . ILE A 1 107 ? 6.844 5.667 -8.883 1.00 95.00 107 ILE A CA 1
ATOM 851 C C . ILE A 1 107 ? 7.948 6.619 -9.331 1.00 95.00 107 ILE A C 1
ATOM 853 O O . ILE A 1 107 ? 7.933 7.808 -9.009 1.00 95.00 107 ILE A O 1
ATOM 857 N N . ARG A 1 108 ? 8.910 6.123 -10.108 1.00 91.69 108 ARG A N 1
ATOM 858 C CA . ARG A 1 108 ? 9.981 6.953 -10.673 1.00 91.69 108 ARG A CA 1
ATOM 859 C C . ARG A 1 108 ? 10.036 6.831 -12.191 1.00 91.69 108 ARG A C 1
ATOM 861 O O . ARG A 1 108 ? 9.644 5.795 -12.732 1.00 91.69 108 ARG A O 1
ATOM 868 N N . PRO A 1 109 ? 10.565 7.853 -12.881 1.00 88.50 109 PRO A N 1
ATOM 869 C CA . PRO A 1 109 ? 10.935 7.717 -14.278 1.00 88.50 109 PRO A CA 1
ATOM 870 C C . PRO A 1 109 ? 11.921 6.560 -14.477 1.00 88.50 109 PRO A C 1
ATOM 872 O O . PRO A 1 109 ? 12.822 6.329 -13.666 1.00 88.50 109 PRO A O 1
ATOM 875 N N . ALA A 1 110 ? 11.740 5.850 -15.578 1.00 84.88 110 ALA A N 1
ATOM 876 C CA . ALA A 1 110 ? 12.615 4.828 -16.120 1.00 84.88 110 ALA A CA 1
ATOM 877 C C . ALA A 1 110 ? 13.232 5.326 -17.443 1.00 84.88 110 ALA A C 1
ATOM 879 O O . ALA A 1 110 ? 12.963 6.437 -17.909 1.00 84.88 110 ALA A O 1
ATOM 880 N N . GLY A 1 111 ? 14.094 4.510 -18.054 1.00 79.00 111 GLY A N 1
ATOM 881 C CA . GLY A 1 111 ? 14.730 4.854 -19.327 1.00 79.00 111 GLY A CA 1
ATOM 882 C C . GLY A 1 111 ? 13.709 5.145 -20.434 1.00 79.00 111 GLY A C 1
ATOM 883 O O . GLY A 1 111 ? 12.657 4.513 -20.503 1.00 79.00 111 GLY A O 1
ATOM 884 N N . GLY A 1 112 ? 14.022 6.099 -21.315 1.00 75.12 112 GLY A N 1
ATOM 885 C CA . GLY A 1 112 ? 13.192 6.404 -22.486 1.00 75.12 112 GLY A CA 1
ATOM 886 C C . GLY A 1 112 ? 11.835 7.044 -22.174 1.00 75.12 112 GLY A C 1
ATOM 887 O O . GLY A 1 112 ? 10.896 6.839 -22.933 1.00 75.12 112 GLY A O 1
ATOM 888 N N . GLY A 1 113 ? 11.712 7.778 -21.061 1.00 69.44 113 GLY A N 1
ATOM 889 C CA . GLY A 1 113 ? 10.479 8.494 -20.698 1.00 69.44 113 GLY A CA 1
ATOM 890 C C . GLY A 1 113 ? 9.375 7.615 -20.104 1.00 69.44 113 GLY A C 1
ATOM 891 O O . GLY A 1 113 ? 8.250 8.077 -19.955 1.00 69.44 113 GLY A O 1
ATOM 892 N N . ARG A 1 114 ? 9.686 6.359 -19.767 1.00 85.81 114 ARG A N 1
ATOM 893 C CA . ARG A 1 114 ? 8.754 5.418 -19.129 1.00 85.81 114 ARG A CA 1
ATOM 894 C C . ARG A 1 114 ? 8.710 5.620 -17.614 1.00 85.81 114 ARG A C 1
ATOM 896 O O . ARG A 1 114 ? 9.512 6.370 -17.064 1.00 85.81 114 ARG A O 1
ATOM 903 N N . PHE A 1 115 ? 7.823 4.906 -16.931 1.00 91.38 115 PHE A N 1
ATOM 904 C CA . PHE A 1 115 ? 7.762 4.851 -15.469 1.00 91.38 115 PHE A CA 1
ATOM 905 C C . PHE A 1 115 ? 8.022 3.438 -14.958 1.00 91.38 115 PHE A C 1
ATOM 907 O O . PHE A 1 115 ? 7.864 2.466 -15.692 1.00 91.38 115 PHE A O 1
ATOM 914 N N . ARG A 1 116 ? 8.411 3.339 -13.687 1.00 93.50 116 ARG A N 1
ATOM 915 C CA . ARG A 1 116 ? 8.512 2.089 -12.930 1.00 93.50 116 ARG A CA 1
ATOM 916 C C . ARG A 1 116 ? 8.020 2.291 -11.504 1.00 93.50 116 ARG A C 1
ATOM 918 O O . ARG A 1 116 ? 8.235 3.363 -10.929 1.00 93.50 116 ARG A O 1
ATOM 925 N N . TYR A 1 117 ? 7.463 1.249 -10.899 1.00 96.62 117 TYR A N 1
ATOM 926 C CA . TYR A 1 117 ? 7.380 1.172 -9.442 1.00 96.62 117 TYR A CA 1
ATOM 927 C C . TYR A 1 117 ? 8.797 1.009 -8.897 1.00 96.62 117 TYR A C 1
ATOM 929 O O . TYR A 1 117 ? 9.527 0.112 -9.324 1.00 96.62 117 TYR A O 1
ATOM 937 N N . TYR A 1 118 ? 9.199 1.933 -8.033 1.00 96.50 118 TYR A N 1
ATOM 938 C CA . TYR A 1 118 ? 10.536 2.016 -7.458 1.00 96.50 118 TYR A CA 1
ATOM 939 C C . TYR A 1 118 ? 10.552 1.619 -5.982 1.00 96.50 118 TYR A C 1
ATOM 941 O O . TYR A 1 118 ? 11.524 1.020 -5.549 1.00 96.50 118 TYR A O 1
ATOM 949 N N . GLY A 1 119 ? 9.493 1.927 -5.232 1.00 97.50 119 GLY A N 1
ATOM 950 C CA . GLY A 1 119 ? 9.319 1.468 -3.857 1.00 97.50 119 GLY A CA 1
ATOM 951 C C . GLY A 1 119 ? 7.887 1.027 -3.601 1.00 97.50 119 GLY A C 1
ATOM 952 O O . GLY A 1 119 ? 6.951 1.583 -4.185 1.00 97.50 119 GLY A O 1
ATOM 953 N N . LEU A 1 120 ? 7.739 0.013 -2.755 1.00 98.19 120 LEU A N 1
ATOM 954 C CA . LEU A 1 120 ? 6.476 -0.653 -2.466 1.00 98.19 120 LEU A CA 1
ATOM 955 C C . LEU A 1 120 ? 6.485 -1.134 -1.013 1.00 98.19 120 LEU A C 1
ATOM 957 O O . LEU A 1 120 ? 7.085 -2.163 -0.719 1.00 98.19 120 LEU A O 1
ATOM 961 N N . VAL A 1 121 ? 5.858 -0.391 -0.100 1.00 98.69 121 VAL A N 1
ATOM 962 C CA . VAL A 1 121 ? 5.866 -0.735 1.334 1.00 98.69 121 VAL A CA 1
ATOM 963 C C . VAL A 1 121 ? 4.453 -0.762 1.895 1.00 98.69 121 VAL A C 1
ATOM 965 O O . VAL A 1 121 ? 3.752 0.245 1.848 1.00 98.69 121 VAL A O 1
ATOM 968 N N . ALA A 1 122 ? 4.049 -1.899 2.451 1.00 98.38 122 ALA A N 1
ATOM 969 C CA . ALA A 1 122 ? 2.775 -2.072 3.131 1.00 98.38 122 ALA A CA 1
ATOM 970 C C . ALA A 1 122 ? 2.867 -1.638 4.602 1.00 98.38 122 ALA A C 1
ATOM 972 O O . ALA A 1 122 ? 3.855 -1.894 5.292 1.00 98.38 122 ALA A O 1
ATOM 973 N N . VAL A 1 123 ? 1.815 -0.994 5.097 1.00 97.81 123 VAL A N 1
ATOM 974 C CA . VAL A 1 123 ? 1.634 -0.661 6.512 1.00 97.81 123 VAL A CA 1
ATOM 975 C C . VAL A 1 123 ? 0.224 -1.046 6.949 1.00 97.81 123 VAL A C 1
ATOM 977 O O . VAL A 1 123 ? -0.680 -1.104 6.123 1.00 97.81 123 VAL A O 1
ATOM 980 N N . SER A 1 124 ? 0.029 -1.338 8.233 1.00 97.06 124 SER A N 1
ATOM 981 C CA . SER A 1 124 ? -1.264 -1.773 8.769 1.00 97.06 124 SER A CA 1
ATOM 982 C C . SER A 1 124 ? -2.015 -0.642 9.468 1.00 97.06 124 SER A C 1
ATOM 984 O O . SER A 1 124 ? -1.435 0.240 10.108 1.00 97.06 124 SER A O 1
ATOM 986 N N . MET A 1 125 ? -3.337 -0.697 9.384 1.00 97.25 125 MET A N 1
ATOM 987 C CA . MET A 1 125 ? -4.270 0.013 10.253 1.00 97.25 125 MET A CA 1
ATOM 988 C C . MET A 1 125 ? -5.464 -0.893 10.563 1.00 97.25 125 MET A C 1
ATOM 990 O O . MET A 1 125 ? -5.703 -1.881 9.869 1.00 97.25 125 MET A O 1
ATOM 994 N N . ILE A 1 126 ? -6.199 -0.572 11.620 1.00 98.06 126 ILE A N 1
ATOM 995 C CA . ILE A 1 126 ? -7.407 -1.288 12.028 1.00 98.06 126 ILE A CA 1
ATOM 996 C C . ILE A 1 126 ? -8.588 -0.347 11.829 1.00 98.06 126 ILE A C 1
ATOM 998 O O . ILE A 1 126 ? -8.559 0.781 12.322 1.00 98.06 126 ILE A O 1
ATOM 1002 N N . ILE A 1 127 ? -9.611 -0.804 11.115 1.00 97.88 127 ILE A N 1
ATOM 1003 C CA . ILE A 1 127 ? -10.807 -0.023 10.798 1.00 97.88 127 ILE A CA 1
ATOM 1004 C C . ILE A 1 127 ? -12.041 -0.810 11.236 1.00 97.88 127 ILE A C 1
ATOM 1006 O O . ILE A 1 127 ? -12.246 -1.951 10.819 1.00 97.88 127 ILE A O 1
ATOM 1010 N N . ASP A 1 128 ? -12.868 -0.180 12.061 1.00 97.56 128 ASP A N 1
ATOM 1011 C CA . ASP A 1 128 ? -14.222 -0.607 12.389 1.00 97.56 128 ASP A CA 1
ATOM 1012 C C . ASP A 1 128 ? -15.197 0.474 11.904 1.00 97.56 128 ASP A C 1
ATOM 1014 O O . ASP A 1 128 ? -15.450 1.476 12.575 1.00 97.56 128 ASP A O 1
ATOM 1018 N N . GLU A 1 129 ? -15.705 0.293 10.684 1.00 95.44 129 GLU A N 1
ATOM 1019 C CA . GLU A 1 129 ? -16.665 1.222 10.075 1.00 95.44 129 GLU A CA 1
ATOM 1020 C C . GLU A 1 129 ? -18.032 1.180 10.761 1.00 95.44 129 GLU A C 1
ATOM 1022 O O . GLU A 1 129 ? -18.742 2.183 10.759 1.00 95.44 129 GLU A O 1
ATOM 1027 N N . GLU A 1 130 ? -18.414 0.037 11.340 1.00 95.31 130 GLU A N 1
ATOM 1028 C CA . GLU A 1 130 ? -19.724 -0.138 11.972 1.00 95.31 130 GLU A CA 1
ATOM 1029 C C . GLU A 1 130 ? -19.819 0.699 13.249 1.00 95.31 130 GLU A C 1
ATOM 1031 O O . GLU A 1 130 ? -20.814 1.391 13.471 1.00 95.31 130 GLU A O 1
ATOM 1036 N N . ASN A 1 131 ? -18.752 0.696 14.049 1.00 96.75 131 ASN A N 1
ATOM 1037 C CA . ASN A 1 131 ? -18.658 1.498 15.266 1.00 96.75 131 ASN A CA 1
ATOM 1038 C C . ASN A 1 131 ? -17.995 2.868 15.041 1.00 96.75 131 ASN A C 1
ATOM 1040 O O . ASN A 1 131 ? -17.923 3.673 15.970 1.00 96.75 131 ASN A O 1
ATOM 1044 N N . GLY A 1 132 ? -17.516 3.154 13.825 1.00 97.19 132 GLY A N 1
ATOM 1045 C CA . GLY A 1 132 ? -16.875 4.423 13.474 1.00 97.19 132 GLY A CA 1
ATOM 1046 C C . GLY A 1 132 ? -15.593 4.688 14.264 1.00 97.19 132 GLY A C 1
ATOM 1047 O O . GLY A 1 132 ? -15.295 5.839 14.595 1.00 97.19 132 GLY A O 1
ATOM 1048 N N . VAL A 1 133 ? -14.835 3.641 14.595 1.00 98.00 133 VAL A N 1
ATOM 1049 C CA . VAL A 1 133 ? -13.577 3.723 15.351 1.00 98.00 133 VAL A CA 1
ATOM 1050 C C . VAL A 1 133 ? -12.448 3.037 14.595 1.00 98.00 133 VAL A C 1
ATOM 1052 O O . VAL A 1 133 ? -12.640 2.058 13.880 1.00 98.00 133 VAL A O 1
ATOM 1055 N N . GLY A 1 134 ? -11.240 3.575 14.712 1.00 98.00 134 GLY A N 1
ATOM 1056 C CA . GLY A 1 134 ? -10.088 3.052 13.992 1.00 98.00 134 GLY A CA 1
ATOM 1057 C C . GLY A 1 134 ? -8.797 3.308 14.739 1.00 98.00 134 GLY A C 1
ATOM 1058 O O . GLY A 1 134 ? -8.687 4.245 15.525 1.00 98.00 134 GLY A O 1
ATOM 1059 N N . TYR A 1 135 ? -7.797 2.479 14.484 1.00 98.25 135 TYR A N 1
ATOM 1060 C CA . TYR A 1 135 ? -6.483 2.587 15.098 1.00 98.25 135 TYR A CA 1
ATOM 1061 C C . TYR A 1 135 ? -5.391 2.538 14.035 1.00 98.25 135 TYR A C 1
ATOM 1063 O O . TYR A 1 135 ? -5.418 1.709 13.124 1.00 98.25 135 TYR A O 1
ATOM 1071 N N . LYS A 1 136 ? -4.389 3.407 14.178 1.00 96.19 136 LYS A N 1
ATOM 1072 C CA . LYS A 1 136 ? -3.138 3.318 13.425 1.00 96.19 136 LYS A CA 1
ATOM 1073 C C . LYS A 1 136 ? -1.975 3.874 14.225 1.00 96.19 136 LYS A C 1
ATOM 1075 O O . LYS A 1 136 ? -2.125 4.827 14.991 1.00 96.19 136 LYS A O 1
ATOM 1080 N N . ASN A 1 137 ? -0.790 3.335 13.973 1.00 96.81 137 ASN A N 1
ATOM 1081 C CA . ASN A 1 137 ? 0.444 3.909 14.481 1.00 96.81 137 ASN A CA 1
ATOM 1082 C C . ASN A 1 137 ? 0.990 4.939 13.482 1.00 96.81 137 ASN A C 1
ATOM 1084 O O . ASN A 1 137 ? 1.550 4.590 12.444 1.00 96.81 137 ASN A O 1
ATOM 1088 N N . LEU A 1 138 ? 0.844 6.228 13.799 1.00 94.62 138 LEU A N 1
ATOM 1089 C CA . LEU A 1 138 ? 1.270 7.299 12.895 1.00 94.62 138 LEU A CA 1
ATOM 1090 C C . LEU A 1 138 ? 2.789 7.303 12.648 1.00 94.62 138 LEU A C 1
ATOM 1092 O O . LEU A 1 138 ? 3.222 7.562 11.527 1.00 94.62 138 LEU A O 1
ATOM 1096 N N . ALA A 1 139 ? 3.596 7.002 13.670 1.00 96.12 139 ALA A N 1
ATOM 1097 C CA . ALA A 1 139 ? 5.050 6.964 13.527 1.00 96.12 139 ALA A CA 1
ATOM 1098 C C . ALA A 1 139 ? 5.479 5.842 12.573 1.00 96.12 139 ALA A C 1
ATOM 1100 O O . ALA A 1 139 ? 6.340 6.042 11.718 1.00 96.12 139 ALA A O 1
ATOM 1101 N N . GLU A 1 140 ? 4.837 4.681 12.674 1.00 96.62 140 GLU A N 1
ATOM 1102 C CA . GLU A 1 140 ? 5.056 3.572 11.752 1.00 96.62 140 GLU A CA 1
ATOM 1103 C C . GLU A 1 140 ? 4.672 3.945 10.316 1.00 96.62 140 GLU A C 1
ATOM 1105 O O . GLU A 1 140 ? 5.480 3.755 9.411 1.00 96.62 140 GLU A O 1
ATOM 1110 N N . HIS A 1 141 ? 3.502 4.557 10.106 1.00 96.19 141 HIS A N 1
ATOM 1111 C CA . HIS A 1 141 ? 3.053 5.000 8.778 1.00 96.19 141 HIS A CA 1
ATOM 1112 C C . HIS A 1 141 ? 4.066 5.934 8.104 1.00 96.19 141 HIS A C 1
ATOM 1114 O O . HIS A 1 141 ? 4.431 5.706 6.951 1.00 96.19 141 HIS A O 1
ATOM 1120 N N . VAL A 1 142 ? 4.585 6.929 8.830 1.00 94.69 142 VAL A N 1
ATOM 1121 C CA . VAL A 1 142 ? 5.591 7.874 8.308 1.00 94.69 142 VAL A CA 1
ATOM 1122 C C . VAL A 1 142 ? 6.934 7.188 8.029 1.00 94.69 142 VAL A C 1
ATOM 1124 O O . VAL A 1 142 ? 7.581 7.470 7.014 1.00 94.69 142 VAL A O 1
ATOM 1127 N N . ASN A 1 143 ? 7.355 6.260 8.890 1.00 97.19 143 ASN A N 1
ATOM 1128 C CA . ASN A 1 143 ? 8.595 5.506 8.697 1.00 97.19 143 ASN A CA 1
ATOM 1129 C C . ASN A 1 143 ? 8.513 4.593 7.468 1.00 97.19 143 ASN A C 1
ATOM 1131 O O . ASN A 1 143 ? 9.442 4.562 6.658 1.00 97.19 143 ASN A O 1
ATOM 1135 N N . GLN A 1 144 ? 7.397 3.882 7.301 1.00 97.81 144 GLN A N 1
ATOM 1136 C CA . GLN A 1 144 ? 7.162 3.010 6.151 1.00 97.81 144 GLN A CA 1
ATOM 1137 C C . GLN A 1 144 ? 7.048 3.816 4.854 1.00 97.81 144 GLN A C 1
ATOM 1139 O O . GLN A 1 144 ? 7.616 3.422 3.835 1.00 97.81 144 GLN A O 1
ATOM 1144 N N . LEU A 1 145 ? 6.417 4.992 4.900 1.00 96.06 145 LEU A N 1
ATOM 1145 C CA . LEU A 1 145 ? 6.396 5.915 3.769 1.00 96.06 145 LEU A CA 1
ATOM 1146 C C . LEU A 1 145 ? 7.814 6.345 3.363 1.00 96.06 145 LEU A C 1
ATOM 1148 O O . LEU A 1 145 ? 8.184 6.273 2.191 1.00 96.06 145 LEU A O 1
ATOM 1152 N N . SER A 1 146 ? 8.633 6.738 4.341 1.00 96.88 146 SER A N 1
ATOM 1153 C CA . SER A 1 146 ? 10.023 7.142 4.100 1.00 96.88 146 SER A CA 1
ATOM 1154 C C . SER A 1 146 ? 10.849 6.005 3.488 1.00 96.88 146 SER A C 1
ATOM 1156 O O . SER A 1 146 ? 11.642 6.235 2.574 1.00 96.88 146 SER A O 1
ATOM 1158 N N . LYS A 1 147 ? 10.642 4.758 3.931 1.00 97.50 147 LYS A N 1
ATOM 1159 C CA . LYS A 1 147 ? 11.284 3.581 3.323 1.00 97.50 147 LYS A CA 1
ATOM 1160 C C . LYS A 1 147 ? 10.854 3.368 1.871 1.00 97.50 147 LYS A C 1
ATOM 1162 O O . LYS A 1 147 ? 11.718 3.129 1.029 1.00 97.50 147 LYS A O 1
ATOM 1167 N N . ALA A 1 148 ? 9.563 3.500 1.558 1.00 97.31 148 ALA A N 1
ATOM 1168 C CA . ALA A 1 148 ? 9.072 3.383 0.184 1.00 97.31 148 ALA A CA 1
ATOM 1169 C C . ALA A 1 148 ? 9.717 4.432 -0.732 1.00 97.31 148 ALA A C 1
ATOM 1171 O O . ALA A 1 148 ? 10.172 4.112 -1.829 1.00 97.31 148 ALA A O 1
ATOM 1172 N N . MET A 1 149 ? 9.844 5.676 -0.264 1.00 96.12 149 MET A N 1
ATOM 1173 C CA . MET A 1 149 ? 10.518 6.738 -1.019 1.00 96.12 149 MET A CA 1
ATOM 1174 C C . MET A 1 149 ? 12.001 6.434 -1.287 1.00 96.12 149 MET A C 1
ATOM 1176 O O . MET A 1 149 ? 12.532 6.799 -2.337 1.00 96.12 149 MET A O 1
ATOM 1180 N N . ASN A 1 150 ? 12.657 5.703 -0.384 1.00 96.94 150 ASN A N 1
ATOM 1181 C CA . ASN A 1 150 ? 14.034 5.242 -0.564 1.00 96.94 150 ASN A CA 1
ATOM 1182 C C . ASN A 1 150 ? 14.163 4.010 -1.480 1.00 96.94 150 ASN A C 1
ATOM 1184 O O . ASN A 1 150 ? 15.282 3.612 -1.799 1.00 96.94 150 ASN A O 1
ATOM 1188 N N . GLY A 1 151 ? 13.050 3.459 -1.972 1.00 96.25 151 GLY A N 1
ATOM 1189 C CA . GLY A 1 151 ? 13.029 2.329 -2.904 1.00 96.25 151 GLY A CA 1
ATOM 1190 C C . GLY A 1 151 ? 12.950 0.962 -2.236 1.00 96.25 151 GLY A C 1
ATOM 1191 O O . GLY A 1 151 ? 13.238 -0.038 -2.881 1.00 96.25 151 GLY A O 1
ATOM 1192 N N . ALA A 1 152 ? 12.585 0.905 -0.953 1.00 98.00 152 ALA A N 1
ATOM 1193 C CA . ALA A 1 152 ? 12.369 -0.369 -0.282 1.00 98.00 152 ALA A CA 1
ATOM 1194 C C . ALA A 1 152 ? 11.156 -1.105 -0.869 1.00 98.00 152 ALA A C 1
ATOM 1196 O O . ALA A 1 152 ? 10.152 -0.483 -1.238 1.00 98.00 152 ALA A O 1
ATOM 1197 N N . VAL A 1 153 ? 11.248 -2.432 -0.888 1.00 98.25 153 VAL A N 1
ATOM 1198 C CA . VAL A 1 153 ? 10.149 -3.342 -1.202 1.00 98.25 153 VAL A CA 1
ATOM 1199 C C . VAL A 1 153 ? 9.874 -4.183 0.044 1.00 98.25 153 VAL A C 1
ATOM 1201 O O . VAL A 1 153 ? 10.663 -5.048 0.406 1.00 98.25 153 VAL A O 1
ATOM 1204 N N . ASP A 1 154 ? 8.771 -3.901 0.730 1.00 97.94 154 ASP A N 1
ATOM 1205 C CA . ASP A 1 154 ? 8.364 -4.595 1.953 1.00 97.94 154 ASP A CA 1
ATOM 1206 C C . ASP A 1 154 ? 6.841 -4.740 1.985 1.00 97.94 154 ASP A C 1
ATOM 1208 O O . ASP A 1 154 ? 6.104 -3.832 2.362 1.00 97.94 154 ASP A O 1
ATOM 1212 N N . VAL A 1 155 ? 6.363 -5.906 1.562 1.00 98.00 155 VAL A N 1
ATOM 1213 C CA . VAL A 1 155 ? 4.936 -6.263 1.541 1.00 98.00 155 VAL A CA 1
ATOM 1214 C C . VAL A 1 155 ? 4.570 -7.227 2.673 1.00 98.00 155 VAL A C 1
ATOM 1216 O O . VAL A 1 155 ? 3.514 -7.849 2.635 1.00 98.00 155 VAL A O 1
ATOM 1219 N N . SER A 1 156 ? 5.427 -7.349 3.693 1.00 96.75 156 SER A N 1
ATOM 1220 C CA . SER A 1 156 ? 5.284 -8.333 4.778 1.00 96.75 156 SER A CA 1
ATOM 1221 C C . SER A 1 156 ? 4.042 -8.140 5.652 1.00 96.75 156 SER A C 1
ATOM 1223 O O . SER A 1 156 ? 3.612 -9.076 6.320 1.00 96.75 156 SER A O 1
ATOM 1225 N N . ALA A 1 157 ? 3.445 -6.945 5.634 1.00 96.50 157 ALA A N 1
ATOM 1226 C CA . ALA A 1 157 ? 2.204 -6.654 6.347 1.00 96.50 157 ALA A CA 1
ATOM 1227 C C . ALA A 1 157 ? 0.948 -7.250 5.677 1.00 96.50 157 ALA A C 1
ATOM 1229 O O . ALA A 1 157 ? -0.127 -7.199 6.275 1.00 96.50 157 ALA A O 1
ATOM 1230 N N . LEU A 1 158 ? 1.061 -7.773 4.449 1.00 97.69 158 LEU A N 1
ATOM 1231 C CA . LEU A 1 158 ? -0.046 -8.379 3.711 1.00 97.69 158 LEU A CA 1
ATOM 1232 C C . LEU A 1 158 ? -0.116 -9.887 3.950 1.00 97.69 158 LEU A C 1
ATOM 1234 O O . LEU A 1 158 ? 0.900 -10.582 3.957 1.00 97.69 158 LEU A O 1
ATOM 1238 N N . ASP A 1 159 ? -1.337 -10.396 4.074 1.00 96.88 159 ASP A N 1
ATOM 1239 C CA . ASP A 1 159 ? -1.608 -11.824 3.977 1.00 96.88 159 ASP A CA 1
ATOM 1240 C C . ASP A 1 159 ? -1.625 -12.284 2.505 1.00 96.88 159 ASP A C 1
ATOM 1242 O O . ASP A 1 159 ? -1.506 -11.489 1.570 1.00 96.88 159 ASP A O 1
ATOM 1246 N N . GLU A 1 160 ? -1.778 -13.589 2.274 1.00 96.50 160 GLU A N 1
ATOM 1247 C CA . GLU A 1 160 ? -1.776 -14.165 0.921 1.00 96.50 160 GLU A CA 1
ATOM 1248 C C . GLU A 1 160 ? -2.859 -13.545 0.018 1.00 96.50 160 GLU A C 1
ATOM 1250 O O . GLU A 1 160 ? -2.629 -13.274 -1.163 1.00 96.50 160 GLU A O 1
ATOM 1255 N N . GLN A 1 161 ? -4.041 -13.276 0.582 1.00 97.00 161 GLN A N 1
ATOM 1256 C CA . GLN A 1 161 ? -5.163 -12.699 -0.157 1.00 97.00 161 GLN A CA 1
ATOM 1257 C C . GLN A 1 161 ? -4.908 -11.234 -0.517 1.00 97.00 161 GLN A C 1
ATOM 1259 O O . GLN A 1 161 ? -5.148 -10.835 -1.660 1.00 97.00 161 GLN A O 1
ATOM 1264 N N . GLY A 1 162 ? -4.385 -10.454 0.427 1.00 97.88 162 GLY A N 1
ATOM 1265 C CA . GLY A 1 162 ? -3.991 -9.070 0.218 1.00 97.88 162 GLY A CA 1
ATOM 1266 C C . GLY A 1 162 ? -2.845 -8.941 -0.777 1.00 97.88 162 GLY A C 1
ATOM 1267 O O . GLY A 1 162 ? -2.877 -8.060 -1.637 1.00 97.88 162 GLY A O 1
ATOM 1268 N N . LEU A 1 163 ? -1.875 -9.858 -0.746 1.00 98.00 163 LEU A N 1
ATOM 1269 C CA . LEU A 1 163 ? -0.782 -9.894 -1.716 1.00 98.00 163 LEU A CA 1
ATOM 1270 C C . LEU A 1 163 ? -1.297 -10.162 -3.137 1.00 98.00 163 LEU A C 1
ATOM 1272 O O . LEU A 1 163 ? -0.905 -9.474 -4.083 1.00 98.00 163 LEU A O 1
ATOM 1276 N N . ALA A 1 164 ? -2.224 -11.110 -3.293 1.00 97.81 164 ALA A N 1
ATOM 1277 C CA . ALA A 1 164 ? -2.865 -11.388 -4.577 1.00 97.81 164 ALA A CA 1
ATOM 1278 C C . ALA A 1 164 ? -3.684 -10.187 -5.090 1.00 97.81 164 ALA A C 1
ATOM 1280 O O . ALA A 1 164 ? -3.645 -9.864 -6.285 1.00 97.81 164 ALA A O 1
ATOM 1281 N N . ALA A 1 165 ? -4.387 -9.486 -4.196 1.00 98.25 165 ALA A N 1
ATOM 1282 C CA . ALA A 1 165 ? -5.120 -8.269 -4.531 1.0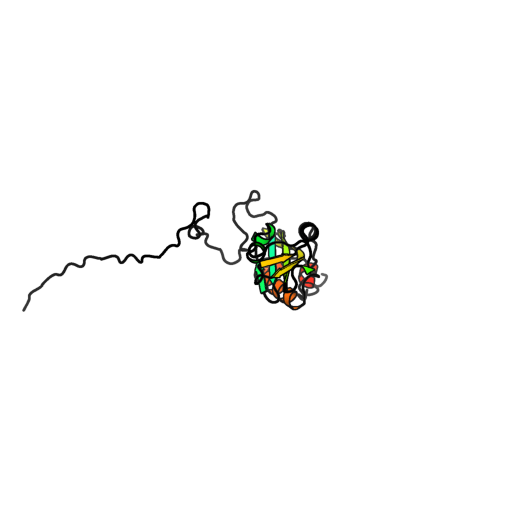0 98.25 165 ALA A CA 1
ATOM 1283 C C . ALA A 1 165 ? -4.170 -7.141 -4.969 1.00 98.25 165 ALA A C 1
ATOM 1285 O O . ALA A 1 165 ? -4.381 -6.537 -6.024 1.00 98.25 165 ALA A O 1
ATOM 1286 N N . LEU A 1 166 ? -3.080 -6.909 -4.228 1.00 98.25 166 LEU A N 1
ATOM 1287 C CA . LEU A 1 166 ? -2.051 -5.925 -4.574 1.00 98.25 166 LEU A CA 1
ATOM 1288 C C . LEU A 1 166 ? -1.437 -6.214 -5.947 1.00 98.25 166 LEU A C 1
ATOM 1290 O O . LEU A 1 166 ? -1.348 -5.316 -6.786 1.00 98.25 166 LEU A O 1
ATOM 1294 N N . ARG A 1 167 ? -1.053 -7.469 -6.207 1.00 97.81 167 ARG A N 1
ATOM 1295 C CA . ARG A 1 167 ? -0.533 -7.894 -7.514 1.00 97.81 167 ARG A CA 1
ATOM 1296 C C . ARG A 1 167 ? -1.519 -7.570 -8.629 1.00 97.81 167 ARG A C 1
ATOM 1298 O O . ARG A 1 167 ? -1.112 -7.057 -9.670 1.00 97.81 167 ARG A O 1
ATOM 1305 N N . THR A 1 168 ? -2.801 -7.852 -8.414 1.00 97.38 168 THR A N 1
ATOM 1306 C CA . THR A 1 168 ? -3.861 -7.556 -9.386 1.00 97.38 168 THR A CA 1
ATOM 1307 C C . THR A 1 168 ? -3.962 -6.054 -9.651 1.00 97.38 168 THR A C 1
ATOM 1309 O O . THR A 1 168 ? -4.030 -5.650 -10.808 1.00 97.38 168 THR A O 1
ATOM 1312 N N . ALA A 1 169 ? -3.903 -5.218 -8.609 1.00 97.38 169 ALA A N 1
ATOM 1313 C CA . ALA A 1 169 ? -3.925 -3.763 -8.750 1.00 97.38 169 ALA A CA 1
ATOM 1314 C C . ALA A 1 169 ? -2.718 -3.229 -9.538 1.00 97.38 169 ALA A C 1
ATOM 1316 O O . ALA A 1 169 ? -2.893 -2.454 -10.474 1.00 97.38 169 ALA A O 1
ATOM 1317 N N . LEU A 1 170 ? -1.501 -3.683 -9.220 1.00 96.81 170 LEU A N 1
ATOM 1318 C CA . LEU A 1 170 ? -0.283 -3.277 -9.936 1.00 96.81 170 LEU A CA 1
ATOM 1319 C C . LEU A 1 170 ? -0.268 -3.764 -11.394 1.00 96.81 170 LEU A C 1
ATOM 1321 O O . LEU A 1 170 ? 0.246 -3.076 -12.271 1.00 96.81 170 LEU A O 1
ATOM 1325 N N . SER A 1 171 ? -0.864 -4.928 -11.668 1.00 95.06 171 SER A N 1
ATOM 1326 C CA . SER A 1 171 ? -0.936 -5.506 -13.019 1.00 95.06 171 SER A CA 1
ATOM 1327 C C . SER A 1 171 ? -1.864 -4.739 -13.968 1.00 95.06 171 SER A C 1
ATOM 1329 O O . SER A 1 171 ? -1.843 -5.009 -15.166 1.00 95.06 171 SER A O 1
ATOM 1331 N N . GLN A 1 172 ? -2.642 -3.770 -13.470 1.00 94.38 172 GLN A N 1
ATOM 1332 C CA . GLN A 1 172 ? -3.424 -2.856 -14.314 1.00 94.38 172 GLN A CA 1
ATOM 1333 C C . GLN A 1 172 ? -2.533 -1.942 -15.171 1.00 94.38 172 GLN A C 1
ATOM 1335 O O . GLN A 1 172 ? -2.997 -1.444 -16.191 1.00 94.38 172 GLN A O 1
ATOM 1340 N N . TYR A 1 173 ? -1.261 -1.764 -14.790 1.00 92.62 173 TYR A N 1
ATOM 1341 C CA . TYR A 1 173 ? -0.269 -0.963 -15.518 1.00 92.62 173 TYR A CA 1
ATOM 1342 C C . TYR A 1 173 ? 0.931 -1.837 -15.901 1.00 92.62 173 TYR A C 1
ATOM 1344 O O . TYR A 1 173 ? 2.017 -1.730 -15.308 1.00 92.62 173 TYR A O 1
ATOM 1352 N N . PRO A 1 174 ? 0.741 -2.772 -16.851 1.00 91.88 174 PRO A N 1
ATOM 1353 C CA . PRO A 1 174 ? 1.740 -3.780 -17.187 1.00 91.88 174 PRO A CA 1
ATOM 1354 C C . PRO A 1 174 ? 3.052 -3.165 -17.682 1.00 91.88 174 PRO A C 1
ATOM 1356 O O . PRO A 1 174 ? 4.121 -3.706 -17.404 1.00 91.88 174 PRO A O 1
ATOM 1359 N N . GLU A 1 175 ? 3.015 -2.016 -18.357 1.00 90.44 175 GLU A N 1
ATOM 1360 C CA . GLU A 1 175 ? 4.208 -1.297 -18.797 1.00 90.44 175 GLU A CA 1
ATOM 1361 C C . GLU A 1 175 ? 5.033 -0.756 -17.625 1.00 90.44 175 GLU A C 1
ATOM 1363 O O . GLU A 1 175 ? 6.259 -0.866 -17.635 1.00 90.44 175 GLU A O 1
ATOM 1368 N N . VAL A 1 176 ? 4.393 -0.219 -16.584 1.00 93.25 176 VAL A N 1
ATOM 1369 C CA . VAL A 1 176 ? 5.091 0.273 -15.385 1.00 93.25 176 VAL A CA 1
ATOM 1370 C C . VAL A 1 176 ? 5.709 -0.897 -14.630 1.00 93.25 176 VAL A C 1
ATOM 1372 O O . VAL A 1 176 ? 6.878 -0.841 -14.244 1.00 93.25 176 VAL A O 1
ATOM 1375 N N . LEU A 1 177 ? 4.945 -1.980 -14.486 1.00 94.25 177 LEU A N 1
ATOM 1376 C CA . LEU A 1 177 ? 5.371 -3.195 -13.805 1.00 94.25 177 LEU A CA 1
ATOM 1377 C C . LEU A 1 177 ? 6.517 -3.906 -14.537 1.00 94.25 177 LEU A C 1
ATOM 1379 O O . LEU A 1 177 ? 7.456 -4.380 -13.900 1.00 94.25 177 LEU A O 1
ATOM 1383 N N . ALA A 1 178 ? 6.504 -3.933 -15.871 1.00 92.88 178 ALA A N 1
ATOM 1384 C CA . ALA A 1 178 ? 7.586 -4.503 -16.670 1.00 92.88 178 ALA A CA 1
ATOM 1385 C C . ALA A 1 178 ? 8.922 -3.771 -16.445 1.00 92.88 178 ALA A C 1
ATOM 1387 O O . ALA A 1 178 ? 9.968 -4.419 -16.367 1.00 92.88 178 ALA A O 1
ATOM 1388 N N . ASN A 1 179 ? 8.882 -2.443 -16.278 1.00 93.50 179 ASN A N 1
ATOM 1389 C CA . ASN A 1 179 ? 10.059 -1.602 -16.021 1.00 93.50 179 ASN A CA 1
ATOM 1390 C C . ASN A 1 179 ? 10.533 -1.618 -14.548 1.00 93.50 179 ASN A C 1
ATOM 1392 O O . ASN A 1 179 ? 11.567 -1.016 -14.236 1.00 93.50 179 ASN A O 1
ATOM 1396 N N . SER A 1 180 ? 9.785 -2.248 -13.637 1.00 95.50 180 SER A N 1
ATOM 1397 C CA . SER A 1 180 ? 10.157 -2.396 -12.224 1.00 95.50 180 SER A CA 1
ATOM 1398 C C . SER A 1 180 ? 11.231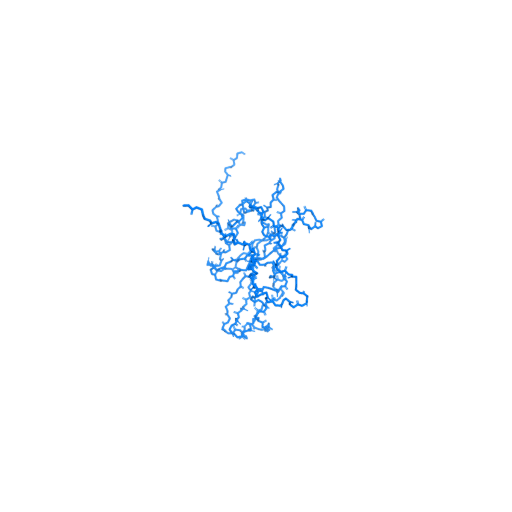 -3.456 -11.997 1.00 95.50 180 SER A C 1
ATOM 1400 O O . SER A 1 180 ? 11.468 -4.314 -12.850 1.00 95.50 180 SER A O 1
ATOM 1402 N N . SER A 1 181 ? 11.887 -3.380 -10.834 1.00 95.50 181 SER A N 1
ATOM 1403 C CA . SER A 1 181 ? 12.921 -4.335 -10.432 1.00 95.50 181 SER A CA 1
ATOM 1404 C C . SER A 1 181 ? 12.366 -5.749 -10.286 1.00 95.50 181 SER A C 1
ATOM 1406 O O . SER A 1 181 ? 11.188 -5.955 -9.981 1.00 95.50 181 SER A O 1
ATOM 1408 N N . ASP A 1 182 ? 13.246 -6.728 -10.461 1.00 96.31 182 ASP A N 1
ATOM 1409 C CA . ASP A 1 182 ? 12.903 -8.134 -10.265 1.00 96.31 182 ASP A CA 1
ATOM 1410 C C . ASP A 1 182 ? 12.587 -8.441 -8.800 1.00 96.31 182 ASP A C 1
ATOM 1412 O O . ASP A 1 182 ? 11.664 -9.200 -8.536 1.00 96.31 182 ASP A O 1
ATOM 1416 N N . GLU A 1 183 ? 13.253 -7.766 -7.856 1.00 96.56 183 GLU A N 1
ATOM 1417 C CA . GLU A 1 183 ? 12.911 -7.797 -6.427 1.00 96.56 183 GLU A CA 1
ATOM 1418 C C . GLU A 1 183 ? 11.436 -7.439 -6.187 1.00 96.56 183 GLU A C 1
ATOM 1420 O O . GLU A 1 183 ? 10.729 -8.160 -5.488 1.00 96.56 183 GLU A O 1
ATOM 1425 N N . LEU A 1 184 ? 10.937 -6.367 -6.816 1.00 97.25 184 LEU A N 1
ATOM 1426 C CA . LEU A 1 184 ? 9.539 -5.958 -6.681 1.00 97.25 184 LEU A CA 1
ATOM 1427 C C . LEU A 1 184 ? 8.591 -6.999 -7.273 1.00 97.25 184 LEU A C 1
ATOM 1429 O O . LEU A 1 184 ? 7.580 -7.333 -6.657 1.00 97.25 184 LEU A O 1
ATOM 1433 N N . LYS A 1 185 ? 8.917 -7.523 -8.459 1.00 96.69 185 LYS A N 1
ATOM 1434 C CA . LYS A 1 185 ? 8.119 -8.559 -9.130 1.00 96.69 185 LYS A CA 1
ATOM 1435 C C . LYS A 1 185 ? 8.055 -9.834 -8.281 1.00 96.69 185 LYS A C 1
ATOM 1437 O O . LYS A 1 185 ? 6.965 -10.360 -8.069 1.00 96.69 185 LYS A O 1
ATOM 1442 N N . GLN A 1 186 ? 9.186 -10.276 -7.737 1.00 96.88 186 GLN A N 1
ATOM 1443 C CA . GLN A 1 186 ? 9.271 -11.432 -6.843 1.00 96.88 186 GLN A CA 1
ATOM 1444 C C . GLN A 1 186 ? 8.491 -11.207 -5.547 1.00 96.88 186 GLN A C 1
ATOM 1446 O O . GLN A 1 186 ? 7.751 -12.094 -5.128 1.00 96.88 186 GLN A O 1
ATOM 1451 N N . ALA A 1 187 ? 8.587 -10.017 -4.947 1.00 96.44 187 ALA A N 1
ATOM 1452 C CA . ALA A 1 187 ? 7.867 -9.686 -3.720 1.00 96.44 187 ALA A CA 1
ATOM 1453 C C . ALA A 1 187 ? 6.344 -9.800 -3.880 1.00 96.44 187 ALA A C 1
ATOM 1455 O O . ALA A 1 187 ? 5.663 -10.202 -2.943 1.00 96.44 187 ALA A O 1
ATOM 1456 N N . ILE A 1 188 ? 5.806 -9.512 -5.071 1.00 96.06 188 ILE A N 1
ATOM 1457 C CA . ILE A 1 188 ? 4.378 -9.693 -5.385 1.00 96.06 188 ILE A CA 1
ATOM 1458 C C . ILE A 1 188 ? 4.055 -11.063 -6.014 1.00 96.06 188 ILE A C 1
ATOM 1460 O O . ILE A 1 188 ? 2.955 -11.269 -6.529 1.00 96.06 188 ILE A O 1
ATOM 1464 N N . GLY A 1 189 ? 5.001 -12.006 -5.993 1.00 93.31 189 GLY A N 1
ATOM 1465 C CA . GLY A 1 189 ? 4.822 -13.384 -6.453 1.00 93.31 189 GLY A CA 1
ATOM 1466 C C . GLY A 1 189 ? 4.797 -13.565 -7.973 1.00 93.31 189 GLY A C 1
ATOM 1467 O O . GLY A 1 189 ? 4.224 -14.541 -8.463 1.00 93.31 189 GLY A O 1
ATOM 1468 N N . LEU A 1 190 ? 5.344 -12.624 -8.748 1.00 91.56 190 LEU A N 1
ATOM 1469 C CA . LEU A 1 190 ? 5.561 -12.826 -10.181 1.00 91.56 190 LEU A CA 1
ATOM 1470 C C . LEU A 1 190 ? 6.817 -13.664 -10.413 1.00 91.56 190 LEU A C 1
ATOM 1472 O O . LEU A 1 190 ? 7.884 -13.373 -9.874 1.00 91.56 190 LEU A O 1
ATOM 1476 N N . GLU A 1 191 ? 6.685 -14.653 -11.292 1.00 81.56 191 GLU A N 1
ATOM 1477 C CA . GLU A 1 191 ? 7.818 -15.388 -11.842 1.00 81.56 191 GLU A CA 1
ATOM 1478 C C . GLU A 1 191 ? 8.678 -14.426 -12.666 1.00 81.56 191 GLU A C 1
ATOM 1480 O O . GLU A 1 191 ? 8.237 -13.879 -13.681 1.00 81.56 191 GLU A O 1
ATOM 1485 N N . VAL A 1 192 ? 9.911 -14.204 -12.223 1.00 77.44 192 VAL A N 1
ATOM 1486 C CA . VAL A 1 192 ? 10.909 -13.483 -13.007 1.00 77.44 192 VAL A CA 1
ATOM 1487 C C . VAL A 1 192 ? 11.674 -14.529 -13.798 1.00 77.44 192 VAL A C 1
ATOM 1489 O O . VAL A 1 192 ? 12.411 -15.331 -13.228 1.00 77.44 192 VAL A O 1
ATOM 1492 N N . SER A 1 193 ? 11.495 -14.546 -15.118 1.00 61.38 193 SER A N 1
ATOM 1493 C CA . SER A 1 193 ? 12.316 -15.391 -15.980 1.00 61.38 193 SER A CA 1
ATOM 1494 C C . SER A 1 193 ? 13.779 -14.985 -15.815 1.00 61.38 193 SER A C 1
ATOM 1496 O O . SER A 1 193 ? 14.118 -13.838 -16.107 1.00 61.38 193 SER A O 1
ATOM 1498 N N . ALA A 1 194 ? 14.631 -15.913 -15.374 1.00 53.12 194 ALA A N 1
ATOM 1499 C CA . ALA A 1 194 ? 16.078 -15.734 -15.384 1.00 53.12 194 ALA A CA 1
ATOM 1500 C C . ALA A 1 194 ? 16.524 -15.489 -16.836 1.00 53.12 194 ALA A C 1
ATOM 1502 O O . ALA A 1 194 ? 16.605 -16.413 -17.645 1.00 53.12 194 ALA A O 1
ATOM 1503 N N . GLY A 1 195 ? 16.703 -14.220 -17.196 1.00 51.72 195 GLY A N 1
ATOM 1504 C CA . GLY A 1 195 ? 17.186 -13.821 -18.507 1.00 51.72 195 GLY A CA 1
ATOM 1505 C C . GLY A 1 195 ? 18.659 -14.179 -18.619 1.00 51.72 195 GLY A C 1
ATOM 1506 O O . GLY A 1 195 ? 19.470 -13.643 -17.875 1.00 51.72 195 GLY A O 1
ATOM 1507 N N . ALA A 1 196 ? 18.942 -15.110 -19.527 1.00 42.97 196 ALA A N 1
ATOM 1508 C CA . ALA A 1 196 ? 20.250 -15.546 -19.986 1.00 42.97 196 ALA A CA 1
ATOM 1509 C C . ALA A 1 196 ? 21.322 -14.443 -19.963 1.00 42.97 196 ALA A C 1
ATOM 1511 O O . ALA A 1 196 ? 21.170 -13.411 -20.618 1.00 42.97 196 ALA A O 1
ATOM 1512 N N . ASP A 1 197 ? 22.423 -14.735 -19.270 1.00 41.12 197 ASP A N 1
ATOM 1513 C CA . ASP A 1 197 ? 23.718 -14.122 -19.541 1.00 41.12 197 ASP A CA 1
ATOM 1514 C C . ASP A 1 197 ? 24.038 -14.291 -21.035 1.00 41.12 197 ASP A C 1
ATOM 1516 O O . ASP A 1 197 ? 24.078 -15.417 -21.549 1.00 41.12 197 ASP A O 1
ATOM 1520 N N . VAL A 1 198 ? 24.257 -13.171 -21.725 1.00 39.47 198 VAL A N 1
ATOM 1521 C CA . VAL A 1 198 ? 24.908 -13.114 -23.041 1.00 39.47 198 VAL A CA 1
ATOM 1522 C C . VAL A 1 198 ? 26.005 -12.069 -22.993 1.00 39.47 198 VAL A C 1
ATOM 1524 O O . VAL A 1 198 ? 25.715 -10.947 -22.517 1.00 39.47 198 VAL A O 1
#

Foldseek 3Di:
DDDDDDDDDDDDDDDDPDPDDPDDPPDPDPVPPPDDDDPQDDPQQDCDDPVRSQAKDKWKWKFDQLAIATDRCVVVLGDPQSVLADEDDDVVVQVVWDKMKIWIWIKHADPPSFIAGQFIFIAIKTGDNVVRHIYDDPVRVVVRNVCRNVRYYYPPVDDPSRLQNVLVHVVVNVRRHVRYDPVNCVSSPHDDPPDDDD

Secondary structure (DSSP, 8-state):
----------------------PPTTSPPGGG------TT--TT--S-STTTT-S-EEEEEEEETTEEEE-GGGGGT-SHHHHTSEEPSSGGG-TTPEEEEEEEEEEEE-GGG-EEEEEEEE--EEEETTTTEEE--HHHHHHHHHHHHTT-EE-TT--HHHHHHHHHHHTTSHHHHHTS-HHHHHHTT---------

Sequence (198 aa):
MIYSKTHHLRFFQLKEESTMARVRRGQPDPSCYDEQQQEGQLPIVSGDNEYGGRGAKLTAIVVDGRRAWFDEAALHGRTALEQSVTWVKSPEEVPAGRTVNPVWVYIRPAGGGRFRYYGLVAVSMIIDEENGVGYKNLAEHVNQLSKAMNGAVDVSALDEQGLAALRTALSQYPEVLANSSDELKQAIGLEVSAGADV